Protein AF-A0A2E3A3S1-F1 (afdb_monomer_lite)

Structure (mmCIF, N/CA/C/O backbone):
data_AF-A0A2E3A3S1-F1
#
_entry.id   AF-A0A2E3A3S1-F1
#
loop_
_atom_site.group_PDB
_atom_site.id
_atom_site.type_symbol
_atom_site.label_atom_id
_atom_site.label_alt_id
_atom_site.label_comp_id
_atom_site.label_asym_id
_atom_site.label_entity_id
_atom_site.label_seq_id
_atom_site.pdbx_PDB_ins_code
_atom_site.Cartn_x
_atom_site.Cartn_y
_atom_site.Cartn_z
_atom_site.occupancy
_atom_site.B_iso_or_equiv
_atom_site.auth_seq_id
_atom_site.auth_comp_id
_atom_site.auth_asym_id
_atom_site.auth_atom_id
_atom_site.pdbx_PDB_model_num
ATOM 1 N N . MET A 1 1 ? -31.650 15.015 43.349 1.00 52.31 1 MET A N 1
ATOM 2 C CA . MET A 1 1 ? -31.753 13.542 43.249 1.00 52.31 1 MET A CA 1
ATOM 3 C C . MET A 1 1 ? -30.935 13.108 42.055 1.00 52.31 1 MET A C 1
ATOM 5 O O . MET A 1 1 ? -31.155 13.643 40.979 1.00 52.31 1 MET A O 1
ATOM 9 N N . ILE A 1 2 ? -29.950 12.234 42.248 1.00 63.47 2 ILE A N 1
ATOM 10 C CA . ILE A 1 2 ? -29.157 11.724 41.130 1.00 63.47 2 ILE A CA 1
ATOM 11 C C . ILE A 1 2 ? -29.898 10.504 40.576 1.00 63.47 2 ILE A C 1
ATOM 13 O O . ILE A 1 2 ? -30.084 9.527 41.302 1.00 63.47 2 ILE A O 1
ATOM 17 N N . MET A 1 3 ? -30.341 10.594 39.325 1.00 74.38 3 MET A N 1
ATOM 18 C CA . MET A 1 3 ? -31.012 9.507 38.610 1.00 74.38 3 MET A CA 1
ATOM 19 C C . MET A 1 3 ? -29.997 8.714 37.781 1.00 74.38 3 MET A C 1
ATOM 21 O O . MET A 1 3 ? -28.975 9.256 37.354 1.00 74.38 3 MET A O 1
ATOM 25 N N . VAL A 1 4 ? -30.275 7.433 37.568 1.00 79.81 4 VAL A N 1
ATOM 26 C CA . VAL A 1 4 ? -29.562 6.536 36.650 1.00 79.81 4 VAL A CA 1
ATOM 27 C C . VAL A 1 4 ? -30.551 5.966 35.643 1.00 79.81 4 VAL A C 1
ATOM 29 O O . VAL A 1 4 ? -31.736 5.847 35.938 1.00 79.81 4 VAL A O 1
ATOM 32 N N . TYR A 1 5 ? -30.071 5.628 34.451 1.00 85.75 5 TYR A N 1
ATOM 33 C CA . TYR A 1 5 ? -30.890 5.003 33.415 1.00 85.75 5 TYR A CA 1
ATOM 34 C C . TYR A 1 5 ? -30.683 3.490 33.440 1.00 85.75 5 TYR A C 1
ATOM 36 O O . TYR A 1 5 ? -29.545 3.020 33.515 1.00 85.75 5 TYR A O 1
ATOM 44 N N . CYS A 1 6 ? -31.776 2.730 33.386 1.00 83.81 6 CYS A N 1
ATOM 45 C CA . CYS A 1 6 ? -31.719 1.275 33.344 1.00 83.81 6 CYS A CA 1
ATOM 46 C C . CYS A 1 6 ? -31.100 0.801 32.014 1.00 83.81 6 CYS A C 1
ATOM 48 O O . CYS A 1 6 ? -31.624 1.148 30.954 1.00 83.81 6 CYS A O 1
ATOM 50 N N . PRO A 1 7 ? -30.045 -0.034 32.029 1.00 81.06 7 PRO A N 1
ATOM 51 C CA . PRO A 1 7 ? -29.407 -0.524 30.804 1.00 81.06 7 PRO A CA 1
ATOM 52 C C . PRO A 1 7 ? -30.283 -1.504 30.005 1.00 81.06 7 PRO A C 1
ATOM 54 O O . PRO A 1 7 ? -30.031 -1.712 28.824 1.00 81.06 7 PRO A O 1
ATOM 57 N N . GLY A 1 8 ? -31.304 -2.104 30.629 1.00 81.12 8 GLY A N 1
ATOM 58 C CA . GLY A 1 8 ? -32.206 -3.051 29.968 1.00 81.12 8 GLY A CA 1
ATOM 59 C C . GLY A 1 8 ? -33.365 -2.394 29.212 1.00 81.12 8 GLY A C 1
ATOM 60 O O . GLY A 1 8 ? -33.708 -2.840 28.122 1.00 81.12 8 GLY A O 1
ATOM 61 N N . CYS A 1 9 ? -33.978 -1.346 29.776 1.00 86.50 9 CYS A N 1
ATOM 62 C CA . CYS A 1 9 ? -35.187 -0.725 29.211 1.00 86.50 9 CYS A CA 1
ATOM 63 C C . CYS A 1 9 ? -35.098 0.791 28.981 1.00 86.50 9 CYS A C 1
ATOM 65 O O . CYS A 1 9 ? -35.982 1.345 28.335 1.00 86.50 9 CYS A O 1
ATOM 67 N N . GLY A 1 10 ? -34.064 1.468 29.491 1.00 81.12 10 GLY A N 1
ATOM 68 C CA . GLY A 1 10 ? -33.887 2.915 29.346 1.00 81.12 10 GLY A CA 1
ATOM 69 C C . GLY A 1 10 ? -34.694 3.788 30.316 1.00 81.12 10 GLY A C 1
ATOM 70 O O . GLY A 1 10 ? -34.624 5.008 30.204 1.00 81.12 10 GLY A O 1
ATOM 71 N N . GLU A 1 11 ? -35.427 3.206 31.271 1.00 85.50 11 GLU A N 1
ATOM 72 C CA . GLU A 1 11 ? -36.230 3.959 32.250 1.00 85.50 11 GLU A CA 1
ATOM 73 C C . GLU A 1 11 ? -35.360 4.606 33.346 1.00 85.50 11 GLU A C 1
ATOM 75 O O . GLU A 1 11 ? -34.299 4.078 33.704 1.00 85.50 11 GLU A O 1
ATOM 80 N N . GLN A 1 12 ? -35.799 5.747 33.893 1.00 84.06 12 GLN A N 1
ATOM 81 C CA . GLN A 1 12 ? -35.088 6.440 34.975 1.00 84.06 12 GLN A CA 1
ATOM 82 C C . GLN A 1 12 ? -35.361 5.782 36.329 1.00 84.06 12 GLN A C 1
ATOM 84 O O . GLN A 1 12 ? -36.506 5.587 36.723 1.00 84.06 12 GLN A O 1
ATOM 89 N N . ALA A 1 13 ? -34.297 5.509 37.079 1.00 81.38 13 ALA A N 1
ATOM 90 C CA . ALA A 1 13 ? -34.362 4.950 38.420 1.00 81.38 13 ALA A CA 1
ATOM 91 C C . ALA A 1 13 ? -33.480 5.747 39.401 1.00 81.38 13 ALA A C 1
ATOM 93 O O . ALA A 1 13 ? -32.470 6.342 39.004 1.00 81.38 13 ALA A O 1
ATOM 94 N N . PRO A 1 14 ? -33.829 5.789 40.696 1.00 79.06 14 PRO A N 1
ATOM 95 C CA . PRO A 1 14 ? -33.002 6.446 41.699 1.00 79.06 14 PRO A CA 1
ATOM 96 C C . PRO A 1 14 ? -31.705 5.655 41.942 1.00 79.06 14 PRO A C 1
ATOM 98 O O . PRO A 1 14 ? -31.703 4.428 41.942 1.00 79.06 14 PRO A O 1
ATOM 101 N N . LYS A 1 15 ? -30.584 6.353 42.190 1.00 73.62 15 LYS A N 1
ATOM 102 C CA . LYS A 1 15 ? -29.243 5.742 42.364 1.00 73.62 15 LYS A CA 1
ATOM 103 C C . LYS A 1 15 ? -29.125 4.656 43.449 1.00 73.62 15 LYS A C 1
ATOM 105 O O . LYS A 1 15 ? -28.125 3.945 43.463 1.00 73.62 15 LYS A O 1
ATOM 110 N N . ASN A 1 16 ? -30.078 4.568 44.377 1.00 75.44 16 ASN A N 1
ATOM 111 C CA . ASN A 1 16 ? -30.102 3.584 45.464 1.00 75.44 16 ASN A CA 1
ATOM 112 C C . ASN A 1 16 ? -31.016 2.376 45.185 1.00 75.44 16 ASN A C 1
ATOM 114 O O . ASN A 1 16 ? -31.075 1.475 46.020 1.00 75.44 16 ASN A O 1
ATOM 118 N N . ALA A 1 17 ? -31.732 2.352 44.057 1.00 72.06 17 ALA A N 1
ATOM 119 C CA . ALA A 1 17 ? -32.527 1.199 43.662 1.00 72.06 17 ALA A CA 1
ATOM 120 C C . ALA A 1 17 ? -31.614 0.084 43.141 1.00 72.06 17 ALA A C 1
ATOM 122 O O . ALA A 1 17 ? -30.696 0.318 42.358 1.00 72.06 17 ALA A O 1
ATOM 123 N N . THR A 1 18 ? -31.868 -1.136 43.605 1.00 81.38 18 THR A N 1
ATOM 124 C CA . THR A 1 18 ? -31.132 -2.346 43.216 1.00 81.38 18 THR A CA 1
ATOM 125 C C . THR A 1 18 ? -31.674 -2.956 41.926 1.00 81.38 18 THR A C 1
ATOM 127 O O . THR A 1 18 ? -30.914 -3.524 41.149 1.00 81.38 18 THR A O 1
ATOM 130 N N . PHE A 1 19 ? -32.974 -2.786 41.687 1.00 85.44 19 PHE A N 1
ATOM 131 C CA . PHE A 1 19 ? -33.703 -3.336 40.550 1.00 85.44 19 PHE A CA 1
ATOM 132 C C . PHE A 1 19 ? -34.558 -2.243 39.905 1.00 85.44 19 PHE A C 1
ATOM 134 O O . PHE A 1 19 ? -34.994 -1.307 40.576 1.00 85.44 19 PHE A O 1
ATOM 141 N N . CYS A 1 20 ? -34.783 -2.347 38.597 1.00 83.06 20 CYS A N 1
ATOM 142 C CA . CYS A 1 20 ? -35.673 -1.456 37.864 1.00 83.06 20 CYS A CA 1
ATOM 143 C C . CYS A 1 20 ? -37.139 -1.860 38.067 1.00 83.06 20 CYS A C 1
ATOM 145 O O . CYS A 1 20 ? -37.520 -2.977 37.722 1.00 83.06 20 CYS A O 1
ATOM 147 N N . ASP A 1 21 ? -37.975 -0.925 38.522 1.00 85.06 21 ASP A N 1
ATOM 148 C CA . ASP A 1 21 ? -39.407 -1.165 38.764 1.00 85.06 21 ASP A CA 1
ATOM 149 C C . ASP A 1 21 ? -40.207 -1.486 37.489 1.00 85.06 21 ASP A C 1
ATOM 151 O O . ASP A 1 21 ? -41.279 -2.083 37.563 1.00 85.06 21 ASP A O 1
ATOM 155 N N . TYR A 1 22 ? -39.700 -1.102 36.311 1.00 84.56 22 TYR A N 1
ATOM 156 C CA . TYR A 1 22 ? -40.399 -1.306 35.040 1.00 84.56 22 TYR A CA 1
ATOM 157 C C . TYR A 1 22 ? -40.084 -2.657 34.386 1.00 84.56 22 TYR A C 1
ATOM 159 O O . TYR A 1 22 ? -40.986 -3.347 33.920 1.00 84.56 22 TYR A O 1
ATOM 167 N N . CYS A 1 23 ? -38.806 -3.044 34.326 1.00 85.12 23 CYS A N 1
ATOM 168 C CA . CYS A 1 23 ? -38.373 -4.247 33.603 1.00 85.12 23 CYS A CA 1
ATOM 169 C C . CYS A 1 23 ? -37.831 -5.367 34.502 1.00 85.12 23 CYS A C 1
ATOM 171 O O . CYS A 1 23 ? -37.561 -6.456 34.003 1.00 85.12 23 CYS A O 1
ATOM 173 N N . GLY A 1 24 ? -37.638 -5.109 35.799 1.00 80.94 24 GLY A N 1
ATOM 174 C CA . GLY A 1 24 ? -37.057 -6.060 36.749 1.00 80.94 24 GLY A CA 1
ATOM 175 C C . GLY A 1 24 ? -35.552 -6.304 36.585 1.00 80.94 24 GLY A C 1
ATOM 176 O O . GLY A 1 24 ? -35.013 -7.177 37.255 1.00 80.94 24 GLY A O 1
ATOM 177 N N . GLY A 1 25 ? -34.869 -5.569 35.700 1.00 81.25 25 GLY A N 1
ATOM 178 C CA . GLY A 1 25 ? -33.427 -5.704 35.475 1.00 81.25 25 GLY A CA 1
ATOM 179 C C . GLY A 1 25 ? -32.579 -5.069 36.581 1.00 81.25 25 GLY A C 1
ATOM 180 O O . GLY A 1 25 ? -32.991 -4.083 37.198 1.00 81.25 25 GLY A O 1
ATOM 181 N N . ASP A 1 26 ? -31.381 -5.610 36.801 1.00 81.38 26 ASP A N 1
ATOM 182 C CA . ASP A 1 26 ? -30.424 -5.108 37.791 1.00 81.38 26 ASP A CA 1
ATOM 183 C C . ASP A 1 26 ? -29.925 -3.696 37.446 1.00 81.38 26 ASP A C 1
ATOM 185 O O . ASP A 1 26 ? -29.579 -3.393 36.298 1.00 81.38 26 ASP A O 1
ATOM 189 N N . LEU A 1 27 ? -29.853 -2.824 38.454 1.00 80.44 27 LEU A N 1
ATOM 190 C CA . LEU A 1 27 ? -29.272 -1.488 38.330 1.00 80.44 27 LEU A CA 1
ATOM 191 C C . LEU A 1 27 ? -27.848 -1.473 38.911 1.00 80.44 27 LEU A C 1
ATOM 193 O O . LEU A 1 27 ? -27.607 -2.052 39.974 1.00 80.44 27 LEU A O 1
ATOM 197 N N . PRO A 1 28 ? -26.881 -0.806 38.253 1.00 67.19 28 PRO A N 1
ATOM 198 C CA . PRO A 1 28 ? -25.506 -0.757 38.736 1.00 67.19 28 PRO A CA 1
ATOM 199 C C . PRO A 1 28 ? -25.438 0.014 40.063 1.00 67.19 28 PRO A C 1
ATOM 201 O O . PRO A 1 28 ? -25.620 1.232 40.097 1.00 67.19 28 PRO A O 1
ATOM 204 N N . GLN A 1 29 ? -25.176 -0.695 41.166 1.00 59.84 29 GLN A N 1
ATOM 205 C CA . GLN A 1 29 ? -25.026 -0.085 42.487 1.00 59.84 29 GLN A CA 1
ATOM 206 C C . GLN A 1 29 ? -23.804 0.844 42.509 1.00 59.84 29 GLN A C 1
ATOM 208 O O . GLN A 1 29 ? -22.666 0.416 42.310 1.00 59.84 29 GLN A O 1
ATOM 213 N N . GLY A 1 30 ? -24.032 2.132 42.770 1.00 50.78 30 GLY A N 1
ATOM 214 C CA . GLY A 1 30 ? -22.955 3.096 42.976 1.00 50.78 30 GLY A CA 1
ATOM 215 C C . GLY A 1 30 ? -22.249 2.851 44.310 1.00 50.78 30 GLY A C 1
ATOM 216 O O . GLY A 1 30 ? -22.870 2.962 45.364 1.00 50.78 30 GLY A O 1
ATOM 217 N N . GLN A 1 31 ? -20.949 2.551 44.277 1.00 38.22 31 GLN A N 1
ATOM 218 C CA . GLN A 1 31 ? -20.110 2.508 45.477 1.00 38.22 31 GLN A CA 1
ATOM 219 C C . GLN A 1 31 ? -20.073 3.892 46.163 1.00 38.22 31 GLN A C 1
ATOM 221 O O . GLN A 1 31 ? -19.871 4.901 45.478 1.00 38.22 31 GLN A O 1
ATOM 226 N N . PRO A 1 32 ? -20.237 3.980 47.495 1.00 36.06 32 PRO A N 1
ATOM 227 C CA . PRO A 1 32 ? -20.113 5.240 48.214 1.00 36.06 32 PRO A CA 1
ATOM 228 C C . PRO A 1 32 ? -18.638 5.594 48.479 1.00 36.06 32 PRO A C 1
ATOM 230 O O . PRO A 1 32 ? -17.911 4.822 49.095 1.00 36.06 32 PRO A O 1
ATOM 233 N N . GLY A 1 33 ? -18.240 6.801 48.061 1.00 31.75 33 GLY A N 1
ATOM 234 C CA . GLY A 1 33 ? -17.180 7.609 48.682 1.00 31.75 33 GLY A CA 1
ATOM 235 C C . GLY A 1 33 ? -15.718 7.305 48.324 1.00 31.75 33 GLY A C 1
ATOM 236 O O . GLY A 1 33 ? -15.094 6.438 48.926 1.00 31.75 33 GLY A O 1
ATOM 237 N N . ARG A 1 34 ? -15.120 8.144 47.465 1.00 30.11 34 ARG A N 1
ATOM 238 C CA . ARG A 1 34 ? -13.742 8.643 47.646 1.00 30.11 34 ARG A CA 1
ATOM 239 C C . ARG A 1 34 ? -13.695 10.124 47.271 1.00 30.11 34 ARG A C 1
ATOM 241 O O . ARG A 1 34 ? -14.031 10.483 46.147 1.00 30.11 34 ARG A O 1
ATOM 248 N N . GLU A 1 35 ? -13.337 10.944 48.252 1.00 34.25 35 GLU A N 1
ATOM 249 C CA . GLU A 1 35 ? -13.066 12.378 48.144 1.00 34.25 35 GLU A CA 1
ATOM 250 C C . GLU A 1 35 ? -11.893 12.657 47.190 1.00 34.25 35 GLU A C 1
ATOM 252 O O . GLU A 1 35 ? -10.884 11.949 47.200 1.00 34.25 35 GLU A O 1
ATOM 257 N N . GLU A 1 36 ? -12.028 13.706 46.374 1.00 35.34 36 GLU A N 1
ATOM 258 C CA . GLU A 1 36 ? -10.942 14.308 45.598 1.00 35.34 36 GLU A CA 1
ATOM 259 C C . GLU A 1 36 ? -9.947 14.999 46.539 1.00 35.34 36 GLU A C 1
ATOM 261 O O . GLU A 1 36 ? -10.316 15.896 47.297 1.00 35.34 36 GLU A O 1
ATOM 266 N N . SER A 1 37 ? -8.670 14.621 46.448 1.00 31.66 37 SER A N 1
ATOM 267 C CA . SER A 1 37 ? -7.555 15.405 46.984 1.00 31.66 37 SER A CA 1
ATOM 268 C C . SER A 1 37 ? -6.736 15.963 45.813 1.00 31.66 37 SER A C 1
ATOM 270 O O . SER A 1 37 ? -6.380 15.197 44.912 1.00 31.66 37 SER A O 1
ATOM 272 N N . PRO A 1 38 ? -6.444 17.277 45.781 1.00 43.97 38 PRO A N 1
ATOM 273 C CA . PRO A 1 38 ? -5.693 17.905 44.708 1.00 43.97 38 PRO A CA 1
ATOM 274 C C . PRO A 1 38 ? -4.197 17.745 44.980 1.00 43.97 38 PRO A C 1
ATOM 276 O O . PRO A 1 38 ? -3.611 18.464 45.784 1.00 43.97 38 PRO A O 1
ATOM 279 N N . GLY A 1 39 ? -3.562 16.800 44.305 1.00 38.22 39 GLY A N 1
ATOM 280 C CA . GLY A 1 39 ? -2.125 16.610 44.416 1.00 38.22 39 GLY A CA 1
ATOM 281 C C . GLY A 1 39 ? -1.693 15.345 43.709 1.00 38.22 39 GLY A C 1
ATOM 282 O O . GLY A 1 39 ? -2.336 14.314 43.836 1.00 38.22 39 GLY A O 1
ATOM 283 N N . ASP A 1 40 ? -0.595 15.463 42.979 1.00 31.88 40 ASP A N 1
ATOM 284 C CA . ASP A 1 40 ? 0.142 14.384 42.331 1.00 31.88 40 ASP A CA 1
ATOM 285 C C . ASP A 1 40 ? -0.412 13.936 40.981 1.00 31.88 40 ASP A C 1
ATOM 287 O O . ASP A 1 40 ? -1.069 12.914 40.801 1.00 31.88 40 ASP A O 1
ATOM 291 N N . ALA A 1 41 ? -0.020 14.711 39.972 1.00 41.00 41 ALA A N 1
ATOM 292 C CA . ALA A 1 41 ? 0.210 14.172 38.648 1.00 41.00 41 ALA A CA 1
ATOM 293 C C . ALA A 1 41 ? 1.192 12.988 38.731 1.00 41.00 41 ALA A C 1
ATOM 295 O O . ALA A 1 41 ? 2.335 13.185 39.151 1.00 41.00 41 ALA A O 1
ATOM 296 N N . PRO A 1 42 ? 0.854 11.800 38.208 1.00 42.12 42 PRO A N 1
ATOM 297 C CA . PRO A 1 42 ? 1.857 10.934 37.641 1.00 42.12 42 PRO A CA 1
ATOM 298 C C . PRO A 1 42 ? 2.019 11.343 36.181 1.00 42.12 42 PRO A C 1
ATOM 300 O O . PRO A 1 42 ? 1.081 11.302 35.378 1.00 42.12 42 PRO A O 1
ATOM 303 N N . ALA A 1 43 ? 3.234 11.777 35.858 1.00 35.19 43 ALA A N 1
ATOM 304 C CA . ALA A 1 43 ? 3.717 11.960 34.506 1.00 35.19 43 ALA A CA 1
ATOM 305 C C . ALA A 1 43 ? 3.150 10.865 33.593 1.00 35.19 43 ALA A C 1
ATOM 307 O O . ALA A 1 43 ? 3.377 9.675 33.820 1.00 35.19 43 ALA A O 1
ATOM 308 N N . ARG A 1 44 ? 2.415 11.275 32.550 1.00 37.03 44 ARG A N 1
ATOM 309 C CA . ARG A 1 44 ? 2.115 10.418 31.404 1.00 37.03 44 ARG A CA 1
ATOM 310 C C . ARG A 1 44 ? 3.447 10.091 30.747 1.00 37.03 44 ARG A C 1
ATOM 312 O O . ARG A 1 44 ? 3.869 10.745 29.796 1.00 37.03 44 ARG A O 1
ATOM 319 N N . ILE A 1 45 ? 4.126 9.085 31.284 1.00 36.59 45 ILE A N 1
ATOM 320 C CA . ILE A 1 45 ? 5.102 8.318 30.540 1.00 36.59 45 ILE A CA 1
ATOM 321 C C . ILE A 1 45 ? 4.263 7.688 29.440 1.00 36.59 45 ILE A C 1
ATOM 323 O O . ILE A 1 45 ? 3.587 6.680 29.632 1.00 36.59 45 ILE A O 1
ATOM 327 N N . PHE A 1 46 ? 4.255 8.356 28.288 1.00 38.28 46 PHE A N 1
ATOM 328 C CA . PHE A 1 46 ? 4.108 7.683 27.020 1.00 38.28 46 PHE A CA 1
ATOM 329 C C . PHE A 1 46 ? 5.118 6.544 27.066 1.00 38.28 46 PHE A C 1
ATOM 331 O O . PHE A 1 46 ? 6.301 6.736 26.786 1.00 38.28 46 PHE A O 1
ATOM 338 N N . ALA A 1 47 ? 4.657 5.356 27.452 1.00 34.81 47 ALA A N 1
ATOM 339 C CA . ALA A 1 47 ? 5.283 4.123 27.043 1.00 34.81 47 ALA A CA 1
ATOM 340 C C . ALA A 1 47 ? 5.097 4.086 25.526 1.00 34.81 47 ALA A C 1
ATOM 342 O O . ALA A 1 47 ? 4.199 3.447 24.986 1.00 34.81 47 ALA A O 1
ATOM 343 N N . ARG A 1 48 ? 5.930 4.875 24.840 1.00 37.22 48 ARG A N 1
ATOM 344 C CA . ARG A 1 48 ? 6.343 4.637 23.477 1.00 37.22 48 ARG A CA 1
ATOM 345 C C . ARG A 1 48 ? 6.895 3.230 23.556 1.00 37.22 48 ARG A C 1
ATOM 347 O O . ARG A 1 48 ? 8.007 3.033 24.036 1.00 37.22 48 ARG A O 1
ATOM 354 N N . ALA A 1 49 ? 6.047 2.257 23.239 1.00 34.31 49 ALA A N 1
ATOM 355 C CA . ALA A 1 49 ? 6.497 0.916 22.971 1.00 34.31 49 ALA A CA 1
ATOM 356 C C . ALA A 1 49 ? 7.593 1.112 21.934 1.00 34.31 49 ALA A C 1
ATOM 358 O O . ALA A 1 49 ? 7.329 1.564 20.819 1.00 34.31 49 ALA A O 1
ATOM 359 N N . GLU A 1 50 ? 8.830 0.934 22.385 1.00 36.50 50 GLU A N 1
ATOM 360 C CA . GLU A 1 50 ? 9.988 0.850 21.529 1.00 36.50 50 GLU A CA 1
ATOM 361 C C . GLU A 1 50 ? 9.640 -0.230 20.518 1.00 36.50 50 GLU A C 1
ATOM 363 O O . GLU A 1 50 ? 9.642 -1.430 20.809 1.00 36.50 50 GLU A O 1
ATOM 368 N N . GLU A 1 51 ? 9.230 0.209 19.336 1.00 38.56 51 GLU A N 1
ATOM 369 C CA . GLU A 1 51 ? 9.145 -0.648 18.186 1.00 38.56 51 GLU A CA 1
ATOM 370 C C . GLU A 1 51 ? 10.582 -1.100 17.969 1.00 38.56 51 GLU A C 1
ATOM 372 O O . GLU A 1 51 ? 11.426 -0.325 17.517 1.00 38.56 51 GLU A O 1
ATOM 377 N N . LYS A 1 52 ? 10.892 -2.315 18.444 1.00 25.30 52 LYS A N 1
ATOM 378 C CA . LYS A 1 52 ? 12.208 -2.932 18.307 1.00 25.30 52 LYS A CA 1
ATOM 379 C C . LYS A 1 52 ? 12.631 -2.690 16.861 1.00 25.30 52 LYS A C 1
ATOM 381 O O . LYS A 1 52 ? 11.957 -3.233 15.980 1.00 25.30 52 LYS A O 1
ATOM 386 N N . PRO A 1 53 ? 13.671 -1.875 16.598 1.00 32.84 53 PRO A N 1
ATOM 387 C CA . PRO A 1 53 ? 14.023 -1.517 15.241 1.00 32.84 53 PRO A CA 1
ATOM 388 C C . PRO A 1 53 ? 14.272 -2.825 14.517 1.00 32.84 53 PRO A C 1
ATOM 390 O O . PRO A 1 53 ? 15.161 -3.590 14.903 1.00 32.84 53 PRO A O 1
ATOM 393 N N . SER A 1 54 ? 13.414 -3.108 13.532 1.00 42.75 54 SER A N 1
ATOM 394 C CA . SER A 1 54 ? 13.614 -4.188 12.579 1.00 42.75 54 SER A CA 1
ATOM 395 C C . SER A 1 54 ? 15.069 -4.091 12.159 1.00 42.75 54 SER A C 1
ATOM 397 O O . SER A 1 54 ? 15.492 -3.054 11.640 1.00 42.75 54 SER A O 1
ATOM 399 N N . SER A 1 55 ? 15.855 -5.088 12.571 1.00 41.25 55 SER A N 1
ATOM 400 C CA . SER A 1 55 ? 17.310 -5.057 12.529 1.00 41.25 55 SER A CA 1
ATOM 401 C C . SER A 1 55 ? 17.730 -4.569 11.152 1.00 41.25 55 SER A C 1
ATOM 403 O O . SER A 1 55 ? 17.475 -5.255 10.159 1.00 41.25 55 SER A O 1
ATOM 405 N N . ARG A 1 56 ? 18.299 -3.357 11.110 1.00 49.75 56 ARG A N 1
ATOM 406 C CA . ARG A 1 56 ? 18.795 -2.650 9.924 1.00 49.75 56 ARG A CA 1
ATOM 407 C C . ARG A 1 56 ? 19.974 -3.424 9.333 1.00 49.75 56 ARG A C 1
ATOM 409 O O . ARG A 1 56 ? 21.123 -3.020 9.437 1.00 49.75 56 ARG A O 1
ATOM 416 N N . GLY A 1 57 ? 19.688 -4.596 8.786 1.00 59.97 57 GLY A N 1
ATOM 417 C CA . GLY A 1 57 ? 20.611 -5.364 7.978 1.00 59.97 57 GLY A CA 1
ATOM 418 C C . GLY A 1 57 ? 20.788 -4.726 6.596 1.00 59.97 57 GLY A C 1
ATOM 419 O O . GLY A 1 57 ? 20.257 -3.639 6.341 1.00 59.97 57 GLY A O 1
ATOM 420 N N . PRO A 1 58 ? 21.483 -5.420 5.677 1.00 51.31 58 PRO A N 1
ATOM 421 C CA . PRO A 1 58 ? 21.953 -4.920 4.379 1.00 51.31 58 PRO A CA 1
ATOM 422 C C . PRO A 1 58 ? 20.857 -4.402 3.430 1.00 51.31 58 PRO A C 1
ATOM 424 O O . PRO A 1 58 ? 21.176 -3.992 2.327 1.00 51.31 58 PRO A O 1
ATOM 427 N N . ALA A 1 59 ? 19.584 -4.363 3.827 1.00 54.34 59 ALA A N 1
ATOM 428 C CA . ALA A 1 59 ? 18.474 -3.858 3.029 1.00 54.34 59 ALA A CA 1
ATOM 429 C C . ALA A 1 59 ? 18.628 -2.386 2.622 1.00 54.34 59 ALA A C 1
ATOM 431 O O . ALA A 1 59 ? 18.412 -2.065 1.459 1.00 54.34 59 ALA A O 1
ATOM 432 N N . PHE A 1 60 ? 19.055 -1.502 3.532 1.00 57.62 60 PHE A N 1
ATOM 433 C CA . PHE A 1 60 ? 19.319 -0.101 3.175 1.00 57.62 60 PHE A CA 1
ATOM 434 C C . PHE A 1 60 ? 20.465 0.019 2.171 1.00 57.62 60 PHE A C 1
ATOM 436 O O . PHE A 1 60 ? 20.357 0.769 1.208 1.00 57.62 60 PHE A O 1
ATOM 443 N N . LEU A 1 61 ? 21.530 -0.761 2.370 1.00 60.00 61 LEU A N 1
ATOM 444 C CA . LEU A 1 61 ? 22.685 -0.791 1.479 1.00 60.00 61 LEU A CA 1
ATOM 445 C C . LEU A 1 61 ? 22.313 -1.355 0.101 1.00 60.00 61 LEU A C 1
ATOM 447 O O . LEU A 1 61 ? 22.671 -0.778 -0.913 1.00 60.00 61 LEU A O 1
ATOM 451 N N . VAL A 1 62 ? 21.544 -2.441 0.058 1.00 60.25 62 VAL A N 1
ATOM 452 C CA . VAL A 1 62 ? 21.079 -3.085 -1.176 1.00 60.25 62 VAL A CA 1
ATOM 453 C C . VAL A 1 62 ? 20.155 -2.158 -1.963 1.00 60.25 62 VAL A C 1
ATOM 455 O O . VAL A 1 62 ? 20.343 -2.003 -3.167 1.00 60.25 62 VAL A O 1
ATOM 458 N N . MET A 1 63 ? 19.207 -1.494 -1.294 1.00 60.62 63 MET A N 1
ATOM 459 C CA . MET A 1 63 ? 18.343 -0.496 -1.929 1.00 60.62 63 MET A CA 1
ATOM 460 C C . MET A 1 63 ? 19.164 0.692 -2.440 1.00 60.62 63 MET A C 1
ATOM 462 O O . MET A 1 63 ? 18.999 1.090 -3.587 1.00 60.62 63 MET A O 1
ATOM 466 N N . PHE A 1 64 ? 20.097 1.211 -1.637 1.00 69.44 64 PHE A N 1
ATOM 467 C CA . PHE A 1 64 ? 20.984 2.308 -2.027 1.00 69.44 64 PHE A CA 1
ATOM 468 C C . PHE A 1 64 ? 21.862 1.955 -3.237 1.00 69.44 64 PHE A C 1
ATOM 470 O O . PHE A 1 64 ? 21.920 2.723 -4.192 1.00 69.44 64 PHE A O 1
ATOM 477 N N . CYS A 1 65 ? 22.492 0.778 -3.249 1.00 62.06 65 CYS A N 1
ATOM 478 C CA . CYS A 1 65 ? 23.309 0.305 -4.368 1.00 62.06 65 CYS A CA 1
ATOM 479 C C . CYS A 1 65 ? 22.482 0.085 -5.638 1.00 62.06 65 CYS A C 1
ATOM 481 O O . CYS A 1 65 ? 22.934 0.423 -6.728 1.00 62.06 65 CYS A O 1
ATOM 483 N N . ALA A 1 66 ? 21.267 -0.450 -5.515 1.00 62.97 66 ALA A N 1
ATOM 484 C CA . ALA A 1 66 ? 20.395 -0.671 -6.661 1.00 62.97 66 ALA A CA 1
ATOM 485 C C . ALA A 1 66 ? 19.820 0.643 -7.223 1.00 62.97 66 ALA A C 1
ATOM 487 O O . ALA A 1 66 ? 19.684 0.777 -8.436 1.00 62.97 66 ALA A O 1
ATOM 488 N N . LEU A 1 67 ? 19.563 1.639 -6.371 1.00 65.12 67 LEU A N 1
ATOM 489 C CA . LEU A 1 67 ? 19.196 2.994 -6.791 1.00 65.12 67 LEU A CA 1
ATOM 490 C C . LEU A 1 67 ? 20.351 3.721 -7.455 1.00 65.12 67 LEU A C 1
ATOM 492 O O . LEU A 1 67 ? 20.147 4.325 -8.498 1.00 65.12 67 LEU A O 1
ATOM 496 N N . LEU A 1 68 ? 21.557 3.634 -6.890 1.00 72.50 68 LEU A N 1
ATOM 497 C CA . LEU A 1 68 ? 22.761 4.159 -7.522 1.00 72.50 68 LEU A CA 1
ATOM 498 C C . LEU A 1 68 ? 22.955 3.502 -8.895 1.00 72.50 68 LEU A C 1
ATOM 500 O O . LEU A 1 68 ? 23.180 4.199 -9.874 1.00 72.50 68 LEU A O 1
ATOM 504 N N . GLY A 1 69 ? 22.765 2.183 -8.992 1.00 67.12 69 GLY A N 1
ATOM 505 C CA . GLY A 1 69 ? 22.782 1.451 -10.257 1.00 67.12 69 GLY A CA 1
ATOM 506 C C . GLY A 1 69 ? 21.735 1.952 -11.257 1.00 67.12 69 GLY A C 1
ATOM 507 O O . GLY A 1 69 ? 22.074 2.211 -12.409 1.00 67.12 69 GLY A O 1
ATOM 508 N N . ALA A 1 70 ? 20.483 2.140 -10.835 1.00 67.88 70 ALA A N 1
ATOM 509 C CA . ALA A 1 70 ? 19.413 2.655 -11.693 1.00 67.88 70 ALA A CA 1
ATOM 510 C C . ALA A 1 70 ? 19.657 4.111 -12.130 1.00 67.88 70 ALA A C 1
ATOM 512 O O . ALA A 1 70 ? 19.423 4.450 -13.288 1.00 67.88 70 ALA A O 1
ATOM 513 N N . LEU A 1 71 ? 20.174 4.954 -11.232 1.00 73.81 71 LEU A N 1
ATOM 514 C CA . LEU A 1 71 ? 20.492 6.358 -11.494 1.00 73.81 71 LEU A CA 1
ATOM 515 C C . LEU A 1 71 ? 21.673 6.491 -12.464 1.00 73.81 71 LEU A C 1
ATOM 517 O O . LEU A 1 71 ? 21.611 7.290 -13.392 1.00 73.81 71 LEU A O 1
ATOM 521 N N . LEU A 1 72 ? 22.710 5.663 -12.292 1.00 73.81 72 LEU A N 1
ATOM 522 C CA . LEU A 1 72 ? 23.845 5.575 -13.211 1.00 73.81 72 LEU A CA 1
ATOM 523 C C . LEU A 1 72 ? 23.407 5.053 -14.584 1.00 73.81 72 LEU A C 1
ATOM 525 O O . LEU A 1 72 ? 23.773 5.641 -15.592 1.00 73.81 72 LEU A O 1
ATOM 529 N N . THR A 1 73 ? 22.556 4.023 -14.632 1.00 71.88 73 THR A N 1
ATOM 530 C CA . THR A 1 73 ? 22.008 3.498 -15.897 1.00 71.88 73 THR A CA 1
ATOM 531 C C . THR A 1 73 ? 21.159 4.552 -16.616 1.00 71.88 73 THR A C 1
ATOM 533 O O . THR A 1 73 ? 21.283 4.729 -17.825 1.00 71.88 73 THR A O 1
ATOM 536 N N . GLY A 1 74 ? 20.326 5.290 -15.875 1.00 67.81 74 GLY A N 1
ATOM 537 C CA . GLY A 1 74 ? 19.526 6.391 -16.410 1.00 67.81 74 GLY A CA 1
ATOM 538 C C . GLY A 1 74 ? 20.383 7.551 -16.921 1.00 67.81 74 GLY A C 1
ATOM 539 O O . GLY A 1 74 ? 20.131 8.054 -18.012 1.00 67.81 74 GLY A O 1
ATOM 540 N N . ALA A 1 75 ? 21.429 7.937 -16.184 1.00 72.81 75 ALA A N 1
ATOM 541 C CA . ALA A 1 75 ? 22.378 8.959 -16.619 1.00 72.81 75 ALA A CA 1
ATOM 542 C C . ALA A 1 75 ? 23.122 8.532 -17.895 1.00 72.81 75 ALA A C 1
ATOM 544 O O . ALA A 1 75 ? 23.178 9.308 -18.845 1.00 72.81 75 ALA A O 1
ATOM 545 N N . SER A 1 76 ? 23.617 7.290 -17.962 1.00 71.06 76 SER A N 1
ATOM 546 C CA . SER A 1 76 ? 24.260 6.736 -19.161 1.00 71.06 76 SER A CA 1
ATOM 547 C C . SER A 1 76 ? 23.327 6.715 -20.374 1.00 71.06 76 SER A C 1
ATOM 549 O O . SER A 1 76 ? 23.762 7.037 -21.473 1.00 71.06 76 SER A O 1
ATOM 551 N N . LEU A 1 77 ? 22.037 6.411 -20.188 1.00 72.56 77 LEU A N 1
ATOM 552 C CA . LEU A 1 77 ? 21.046 6.451 -21.268 1.00 72.56 77 LEU A CA 1
ATOM 553 C C . LEU A 1 77 ? 20.804 7.883 -21.782 1.00 72.56 77 LEU A C 1
ATOM 555 O O . LEU A 1 77 ? 20.683 8.089 -22.986 1.00 72.56 77 LEU A O 1
ATOM 559 N N . VAL A 1 78 ? 20.756 8.876 -20.887 1.00 70.75 78 VAL A N 1
ATOM 560 C CA . VAL A 1 78 ? 20.606 10.294 -21.261 1.00 70.75 78 VAL A CA 1
ATOM 561 C C . VAL A 1 78 ? 21.829 10.795 -22.032 1.00 70.75 78 VAL A C 1
ATOM 563 O O . VAL A 1 78 ? 21.660 11.459 -23.052 1.00 70.75 78 VAL A O 1
ATOM 566 N N . TYR A 1 79 ? 23.041 10.439 -21.592 1.00 70.88 79 TYR A N 1
ATOM 567 C CA . TYR A 1 79 ? 24.269 10.738 -22.337 1.00 70.88 79 TYR A CA 1
ATOM 568 C C . TYR A 1 79 ? 24.262 10.084 -23.724 1.00 70.88 79 TYR A C 1
ATOM 570 O O . TYR A 1 79 ? 24.534 10.753 -24.716 1.00 70.88 79 TYR A O 1
ATOM 578 N N . PHE A 1 80 ? 23.865 8.814 -23.811 1.00 69.88 80 PHE A N 1
ATOM 579 C CA . PHE A 1 80 ? 23.803 8.073 -25.070 1.00 69.88 80 PHE A CA 1
ATOM 580 C C . PHE A 1 80 ? 22.833 8.695 -26.092 1.00 69.88 80 PHE A C 1
ATOM 582 O O . PHE A 1 80 ? 23.169 8.837 -27.268 1.00 69.88 80 PHE A O 1
ATOM 589 N N . VAL A 1 81 ? 21.637 9.104 -25.648 1.00 69.44 81 VAL A N 1
ATOM 590 C CA . VAL A 1 81 ? 20.637 9.780 -26.500 1.00 69.44 81 VAL A CA 1
ATOM 591 C C . VAL A 1 81 ? 21.112 11.170 -26.945 1.00 69.44 81 VAL A C 1
ATOM 593 O O . VAL A 1 81 ? 20.714 11.628 -28.013 1.00 69.44 81 VAL A O 1
ATOM 596 N N . GLY A 1 82 ? 21.958 11.834 -26.152 1.00 72.25 82 GLY A N 1
ATOM 597 C CA . GLY A 1 82 ? 22.503 13.156 -26.463 1.00 72.25 82 GLY A CA 1
ATOM 598 C C . GLY A 1 82 ? 23.619 13.163 -27.512 1.00 72.25 82 GLY A C 1
ATOM 599 O O . GLY A 1 82 ? 23.710 14.138 -28.253 1.00 72.25 82 GLY A O 1
ATOM 600 N N . ASP A 1 83 ? 24.430 12.103 -27.593 1.00 73.75 83 ASP A N 1
ATOM 601 C CA . ASP A 1 83 ? 25.656 12.083 -28.418 1.00 73.75 83 ASP A CA 1
ATOM 602 C C . ASP A 1 83 ? 25.588 11.129 -29.629 1.00 73.75 83 ASP A C 1
ATOM 604 O O . ASP A 1 83 ? 26.489 11.106 -30.462 1.00 73.75 83 ASP A O 1
ATOM 608 N N . GLY A 1 84 ? 24.502 10.357 -29.773 1.00 65.12 84 GLY A N 1
ATOM 609 C CA . GLY A 1 84 ? 24.334 9.427 -30.896 1.00 65.12 84 GLY A CA 1
ATOM 610 C C . GLY A 1 84 ? 25.298 8.239 -30.835 1.00 65.12 84 GLY A C 1
ATOM 611 O O . GLY A 1 84 ? 25.953 7.928 -31.827 1.00 65.12 84 GLY A O 1
ATOM 612 N N . GLY A 1 85 ? 25.397 7.598 -29.665 1.00 66.50 85 GLY A N 1
ATOM 613 C CA . GLY A 1 85 ? 26.351 6.514 -29.417 1.00 66.50 85 GLY A CA 1
ATOM 614 C C . GLY A 1 85 ? 26.112 5.232 -30.231 1.00 66.50 85 GLY A C 1
ATOM 615 O O . GLY A 1 85 ? 25.054 5.009 -30.829 1.00 66.50 85 GLY A O 1
ATOM 616 N N . ASP A 1 86 ? 27.113 4.351 -30.224 1.00 78.06 86 ASP A N 1
ATOM 617 C CA . ASP A 1 86 ? 27.109 3.110 -30.999 1.00 78.06 86 ASP A CA 1
ATOM 618 C C . ASP A 1 86 ? 26.070 2.083 -30.491 1.00 78.06 86 ASP A C 1
ATOM 620 O O . ASP A 1 86 ? 25.865 1.932 -29.282 1.00 78.06 86 ASP A O 1
ATOM 624 N N . PRO A 1 87 ? 25.467 1.261 -31.374 1.00 73.12 87 PRO A N 1
ATOM 625 C CA . PRO A 1 87 ? 24.437 0.281 -30.996 1.00 73.12 87 PRO A CA 1
ATOM 626 C C . PRO A 1 87 ? 24.864 -0.726 -29.911 1.00 73.12 87 PRO A C 1
ATOM 628 O O . PRO A 1 87 ? 24.017 -1.274 -29.202 1.00 73.12 87 PRO A O 1
ATOM 631 N N . GLY A 1 88 ? 26.171 -0.984 -29.777 1.00 72.44 88 GLY A N 1
ATOM 632 C CA . GLY A 1 88 ? 26.733 -1.883 -28.766 1.00 72.44 88 GLY A CA 1
ATOM 633 C C . GLY A 1 88 ? 26.654 -1.337 -27.336 1.00 72.44 88 GLY A C 1
ATOM 634 O O . GLY A 1 88 ? 26.409 -2.110 -26.408 1.00 72.44 88 GLY A O 1
ATOM 635 N N . GLU A 1 89 ? 26.785 -0.021 -27.143 1.00 75.25 89 GLU A N 1
ATOM 636 C CA . GLU A 1 89 ? 26.661 0.596 -25.815 1.00 75.25 89 GLU A CA 1
ATOM 637 C C . GLU A 1 89 ? 25.204 0.629 -25.348 1.00 75.25 89 GLU A C 1
ATOM 639 O O . GLU A 1 89 ? 24.919 0.336 -24.184 1.00 75.25 89 GLU A O 1
ATOM 644 N N . LEU A 1 90 ? 24.263 0.863 -26.270 1.00 74.38 90 LEU A N 1
ATOM 645 C CA . LEU A 1 90 ? 22.830 0.768 -25.985 1.00 74.38 90 LEU A CA 1
ATOM 646 C C . LEU A 1 90 ? 22.448 -0.630 -25.485 1.00 74.38 90 LEU A C 1
ATOM 648 O O . LEU A 1 90 ? 21.720 -0.763 -24.500 1.00 74.38 90 LEU A O 1
ATOM 652 N N . LEU A 1 91 ? 22.966 -1.680 -26.134 1.00 74.88 91 LEU A N 1
ATOM 653 C CA . LEU A 1 91 ? 22.719 -3.063 -25.728 1.00 74.88 91 LEU A CA 1
ATOM 654 C C . LEU A 1 91 ? 23.282 -3.341 -24.323 1.00 74.88 91 LEU A C 1
ATOM 656 O O . LEU A 1 91 ? 22.604 -3.959 -23.502 1.00 74.88 91 LEU A O 1
ATOM 660 N N . GLY A 1 92 ? 24.480 -2.833 -24.018 1.00 74.62 92 GLY A N 1
ATOM 661 C CA . GLY A 1 92 ? 25.089 -2.923 -22.689 1.00 74.62 92 GLY A CA 1
ATOM 662 C C . GLY A 1 92 ? 24.261 -2.233 -21.599 1.00 74.62 92 GLY A C 1
ATOM 663 O O . GLY A 1 92 ? 24.005 -2.834 -20.554 1.00 74.62 92 GLY A O 1
ATOM 664 N N . ILE A 1 93 ? 23.769 -1.017 -21.859 1.00 73.19 93 ILE A N 1
ATOM 665 C CA . ILE A 1 93 ? 22.913 -0.249 -20.937 1.00 73.19 93 ILE A CA 1
ATOM 666 C C . ILE A 1 93 ? 21.586 -0.980 -20.687 1.00 73.19 93 ILE A C 1
ATOM 668 O O . ILE A 1 93 ? 21.148 -1.086 -19.540 1.00 73.19 93 ILE A O 1
ATOM 672 N N . ILE A 1 94 ? 20.961 -1.538 -21.729 1.00 73.31 94 ILE A N 1
ATOM 673 C CA . ILE A 1 94 ? 19.704 -2.295 -21.608 1.00 73.31 94 ILE A CA 1
ATOM 674 C C . ILE A 1 94 ? 19.907 -3.575 -20.788 1.00 73.31 94 ILE A C 1
ATOM 676 O O . ILE A 1 94 ? 19.093 -3.877 -19.911 1.00 73.31 94 ILE A O 1
ATOM 680 N N . ILE A 1 95 ? 20.986 -4.323 -21.037 1.00 75.06 95 ILE A N 1
ATOM 681 C CA . ILE A 1 95 ? 21.302 -5.551 -20.293 1.00 75.06 95 ILE A CA 1
ATOM 682 C C . ILE A 1 95 ? 21.577 -5.220 -18.822 1.00 75.06 95 ILE A C 1
ATOM 684 O O . ILE A 1 95 ? 20.996 -5.844 -17.933 1.00 75.06 95 ILE A O 1
ATOM 688 N N . TYR A 1 96 ? 22.401 -4.207 -18.551 1.00 73.38 96 TYR A N 1
ATOM 689 C CA . TYR A 1 96 ? 22.733 -3.787 -17.191 1.00 73.38 96 TYR A CA 1
ATOM 690 C C . TYR A 1 96 ? 21.504 -3.257 -16.433 1.00 73.38 96 TYR A C 1
ATOM 692 O O . TYR A 1 96 ? 21.250 -3.664 -15.298 1.00 73.38 96 TYR A O 1
ATOM 700 N N . GLY A 1 97 ? 20.668 -2.448 -17.090 1.00 67.69 97 GLY A N 1
ATOM 701 C CA . GLY A 1 97 ? 19.393 -1.977 -16.545 1.00 67.69 97 GLY A CA 1
ATOM 702 C C . GLY A 1 97 ? 18.407 -3.110 -16.254 1.00 67.69 97 GLY A C 1
ATOM 703 O O . GLY A 1 97 ? 17.757 -3.108 -15.208 1.00 67.69 97 GLY A O 1
ATOM 704 N N . SER A 1 98 ? 18.343 -4.124 -17.121 1.00 68.12 98 SER A N 1
ATOM 705 C CA . SER A 1 98 ? 17.498 -5.310 -16.923 1.00 68.12 98 SER A CA 1
ATOM 706 C C . SER A 1 98 ? 17.982 -6.178 -15.756 1.00 68.12 98 SER A C 1
ATOM 708 O O . SER A 1 98 ? 17.166 -6.676 -14.979 1.00 68.12 98 SER A O 1
ATOM 710 N N . LEU A 1 99 ? 19.300 -6.322 -15.580 1.00 70.00 99 LEU A N 1
ATOM 711 C CA . LEU A 1 99 ? 19.900 -7.045 -14.452 1.00 70.00 99 LEU A CA 1
ATOM 712 C C . LEU A 1 99 ? 19.647 -6.331 -13.117 1.00 70.00 99 LEU A C 1
ATOM 714 O O . LEU A 1 99 ? 19.242 -6.974 -12.146 1.00 70.00 99 LEU A O 1
ATOM 718 N N . ILE A 1 100 ? 19.814 -5.005 -13.074 1.00 69.00 100 ILE A N 1
ATOM 719 C CA . ILE A 1 100 ? 19.511 -4.194 -11.885 1.00 69.00 100 ILE A CA 1
ATOM 720 C C . ILE A 1 100 ? 18.016 -4.238 -11.565 1.00 69.00 100 ILE A C 1
ATOM 722 O O . ILE A 1 100 ? 17.645 -4.480 -10.415 1.00 69.00 100 ILE A O 1
ATOM 726 N N . GLY A 1 101 ? 17.148 -4.062 -12.564 1.00 63.75 101 GLY A N 1
ATOM 727 C CA . GLY A 1 101 ? 15.696 -4.129 -12.390 1.00 63.75 101 GLY A CA 1
ATOM 728 C C . GLY A 1 101 ? 15.222 -5.503 -11.905 1.00 63.75 101 GLY A C 1
ATOM 729 O O . GLY A 1 101 ? 14.398 -5.594 -10.991 1.00 63.75 101 GLY A O 1
ATOM 730 N N . GLY A 1 102 ? 15.786 -6.585 -12.448 1.00 65.56 102 GLY A N 1
ATOM 731 C CA . GLY A 1 102 ? 15.516 -7.957 -12.009 1.00 65.56 102 GLY A CA 1
ATOM 732 C C . GLY A 1 102 ? 15.970 -8.222 -10.570 1.00 65.56 102 GLY A C 1
ATOM 733 O O . GLY A 1 102 ? 15.227 -8.800 -9.774 1.00 65.56 102 GLY A O 1
ATOM 734 N N . PHE A 1 103 ? 17.159 -7.747 -10.192 1.00 67.88 103 PHE A N 1
ATOM 735 C CA . PHE A 1 103 ? 17.670 -7.898 -8.829 1.00 67.88 103 PHE A CA 1
ATOM 736 C C . PHE A 1 103 ? 16.857 -7.087 -7.811 1.00 67.88 103 PHE A C 1
ATOM 738 O O . PHE A 1 103 ? 16.464 -7.618 -6.768 1.00 67.88 103 PHE A O 1
ATOM 745 N N . LEU A 1 104 ? 16.546 -5.826 -8.128 1.00 67.62 104 LEU A N 1
ATOM 746 C CA . LEU A 1 104 ? 15.758 -4.940 -7.272 1.00 67.62 104 LEU A CA 1
ATOM 747 C C . LEU A 1 104 ? 14.333 -5.481 -7.082 1.00 67.62 104 LEU A C 1
ATOM 749 O O . LEU A 1 104 ? 13.859 -5.576 -5.952 1.00 67.62 104 LEU A O 1
ATOM 753 N N . SER A 1 105 ? 13.668 -5.904 -8.160 1.00 66.88 105 SER A N 1
ATOM 754 C CA . SER A 1 105 ? 12.320 -6.485 -8.084 1.00 66.88 105 SER A CA 1
ATOM 755 C C . SER A 1 105 ? 12.292 -7.790 -7.282 1.00 66.88 105 SER A C 1
ATOM 757 O O . SER A 1 105 ? 11.402 -7.975 -6.451 1.00 66.88 105 SER A O 1
ATOM 759 N N . GLY A 1 106 ? 13.297 -8.659 -7.438 1.00 70.62 106 GLY A N 1
ATOM 760 C CA . GLY A 1 106 ? 13.446 -9.877 -6.639 1.00 70.62 106 GLY A CA 1
ATOM 761 C C . GLY A 1 106 ? 13.708 -9.600 -5.154 1.00 70.62 106 GLY A C 1
ATOM 762 O O . GLY A 1 106 ? 13.140 -10.271 -4.288 1.00 70.62 106 GLY A O 1
ATOM 763 N N . PHE A 1 107 ? 14.530 -8.597 -4.837 1.00 76.00 107 PHE A N 1
ATOM 764 C CA . PHE A 1 107 ? 14.787 -8.173 -3.461 1.00 76.00 107 PHE A CA 1
ATOM 765 C C . PHE A 1 107 ? 13.536 -7.573 -2.810 1.00 76.00 107 PHE A C 1
ATOM 767 O O . PHE A 1 107 ? 13.145 -8.006 -1.727 1.00 76.00 107 PHE A O 1
ATOM 774 N N . VAL A 1 108 ? 12.853 -6.649 -3.493 1.00 72.69 108 VAL A N 1
ATOM 775 C CA . VAL A 1 108 ? 11.594 -6.051 -3.024 1.00 72.69 108 VAL A CA 1
ATOM 776 C C . VAL A 1 108 ? 10.526 -7.123 -2.823 1.00 72.69 108 VAL A C 1
ATOM 778 O O . VAL A 1 108 ? 9.851 -7.116 -1.798 1.00 72.69 108 VAL A O 1
ATOM 781 N N . ALA A 1 109 ? 10.403 -8.085 -3.741 1.00 71.19 109 ALA A N 1
ATOM 782 C CA . ALA A 1 109 ? 9.491 -9.214 -3.588 1.00 71.19 109 ALA A CA 1
ATOM 783 C C . ALA A 1 109 ? 9.826 -10.055 -2.348 1.00 71.19 109 ALA A C 1
ATOM 785 O O . ALA A 1 109 ? 8.924 -10.399 -1.587 1.00 71.19 109 ALA A O 1
ATOM 786 N N . LYS A 1 110 ? 11.110 -10.346 -2.094 1.00 78.44 110 LYS A N 1
ATOM 787 C CA . LYS A 1 110 ? 11.545 -11.056 -0.882 1.00 78.44 110 LYS A CA 1
ATOM 788 C C . LYS A 1 110 ? 11.225 -10.274 0.386 1.00 78.44 110 LYS A C 1
ATOM 790 O O . LYS A 1 110 ? 10.676 -10.867 1.307 1.00 78.44 110 LYS A O 1
ATOM 795 N N . VAL A 1 111 ? 11.517 -8.974 0.428 1.00 77.81 111 VAL A N 1
ATOM 796 C CA . VAL A 1 111 ? 11.220 -8.117 1.586 1.00 77.81 111 VAL A CA 1
ATOM 797 C C . VAL A 1 111 ? 9.714 -8.004 1.803 1.00 77.81 111 VAL A C 1
ATOM 799 O O . VAL A 1 111 ? 9.264 -8.141 2.931 1.00 77.81 111 VAL A O 1
ATOM 802 N N . ALA A 1 112 ? 8.915 -7.842 0.747 1.00 75.00 112 ALA A N 1
ATOM 803 C CA . ALA A 1 112 ? 7.457 -7.827 0.839 1.00 75.00 112 ALA A CA 1
ATOM 804 C C . ALA A 1 112 ? 6.912 -9.170 1.349 1.00 75.00 112 ALA A C 1
ATOM 806 O O . ALA A 1 112 ? 6.101 -9.201 2.267 1.00 75.00 112 ALA A O 1
ATOM 807 N N . VAL A 1 113 ? 7.404 -10.297 0.825 1.00 76.44 113 VAL A N 1
ATOM 808 C CA . VAL A 1 113 ? 7.062 -11.645 1.311 1.00 76.44 113 VAL A CA 1
ATOM 809 C C . VAL A 1 113 ? 7.472 -11.835 2.771 1.00 76.44 113 VAL A C 1
ATOM 811 O O . VAL A 1 113 ? 6.713 -12.409 3.547 1.00 76.44 113 VAL A O 1
ATOM 814 N N . GLN A 1 114 ? 8.652 -11.358 3.163 1.00 78.81 114 GLN A N 1
ATOM 815 C CA . GLN A 1 114 ? 9.122 -11.399 4.546 1.00 78.81 114 GLN A CA 1
ATOM 816 C C . GLN A 1 114 ? 8.302 -10.488 5.453 1.00 78.81 114 GLN A C 1
ATOM 818 O O . GLN A 1 114 ? 8.022 -10.893 6.570 1.00 78.81 114 GLN A O 1
ATOM 823 N N . ALA A 1 115 ? 7.861 -9.322 4.984 1.00 70.88 115 ALA A N 1
ATOM 824 C CA . ALA A 1 115 ? 6.950 -8.454 5.720 1.00 70.88 115 ALA A CA 1
ATOM 825 C C . ALA A 1 115 ? 5.603 -9.155 5.946 1.00 70.88 115 ALA A C 1
ATOM 827 O O . ALA A 1 115 ? 5.100 -9.147 7.059 1.00 70.88 115 ALA A O 1
ATOM 828 N N . VAL A 1 116 ? 5.081 -9.875 4.945 1.00 69.06 116 VAL A N 1
ATOM 829 C CA . VAL A 1 116 ? 3.852 -10.680 5.092 1.00 69.06 116 VAL A CA 1
ATOM 830 C C . VAL A 1 116 ? 4.037 -11.885 6.015 1.00 69.06 116 VAL A C 1
ATOM 832 O O . VAL A 1 116 ? 3.123 -12.254 6.739 1.00 69.06 116 VAL A O 1
ATOM 835 N N . ARG A 1 117 ? 5.193 -12.552 5.977 1.00 71.00 117 ARG A N 1
ATOM 836 C CA . ARG A 1 117 ? 5.459 -13.729 6.825 1.00 71.00 117 ARG A CA 1
ATOM 837 C C . ARG A 1 117 ? 5.857 -13.356 8.249 1.00 71.00 117 ARG A C 1
ATOM 839 O O . ARG A 1 117 ? 5.600 -14.114 9.174 1.00 71.00 117 ARG A O 1
ATOM 846 N N . GLY A 1 118 ? 6.535 -12.226 8.395 1.00 60.81 118 GLY A N 1
ATOM 847 C CA . GLY A 1 118 ? 7.014 -11.666 9.650 1.00 60.81 118 GLY A CA 1
ATOM 848 C C . GLY A 1 118 ? 6.011 -10.727 10.306 1.00 60.81 118 GLY A C 1
ATOM 849 O O . GLY A 1 118 ? 6.239 -10.340 11.453 1.00 60.81 118 GLY A O 1
ATOM 850 N N . SER A 1 119 ? 4.909 -10.380 9.626 1.00 59.16 119 SER A N 1
ATOM 851 C CA . SER A 1 119 ? 3.796 -9.676 10.251 1.00 59.16 119 SER A CA 1
ATOM 852 C C . SER A 1 119 ? 3.326 -10.536 11.413 1.00 59.16 119 SER A C 1
ATOM 854 O O . SER A 1 119 ? 2.837 -11.655 11.218 1.00 59.16 119 SER A O 1
ATOM 856 N N . LYS A 1 120 ? 3.527 -10.035 12.632 1.00 52.00 120 LYS A N 1
ATOM 857 C CA . LYS A 1 120 ? 2.977 -10.679 13.818 1.00 52.00 120 LYS A CA 1
ATOM 858 C C . LYS A 1 120 ? 1.466 -10.805 13.611 1.00 52.00 120 LYS A C 1
ATOM 860 O O . LYS A 1 120 ? 0.877 -9.915 12.987 1.00 52.00 120 LYS A O 1
ATOM 865 N N . PRO A 1 121 ? 0.830 -11.881 14.107 1.00 52.97 121 PRO A N 1
ATOM 866 C CA . PRO A 1 121 ? -0.621 -11.899 14.180 1.00 52.97 121 PRO A CA 1
ATOM 867 C C . PRO A 1 121 ? -1.063 -10.585 14.818 1.00 52.97 121 PRO A C 1
ATOM 869 O O . PRO A 1 121 ? -0.402 -10.104 15.744 1.00 52.97 121 PRO A O 1
ATOM 872 N N . SER A 1 122 ? -2.098 -9.977 14.233 1.00 53.78 122 SER A N 1
ATOM 873 C CA . SER A 1 122 ? -2.617 -8.692 14.688 1.00 53.78 122 SER A CA 1
ATOM 874 C C . SER A 1 122 ? -2.656 -8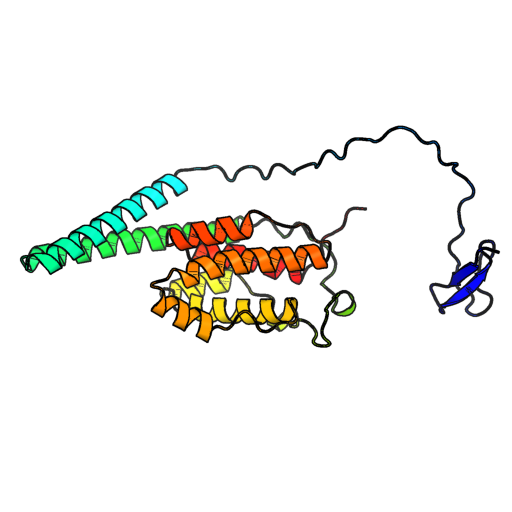.696 16.221 1.00 53.78 122 SER A C 1
ATOM 876 O O . SER A 1 122 ? -3.253 -9.617 16.778 1.00 53.78 122 SER A O 1
ATOM 878 N N . PRO A 1 123 ? -2.022 -7.726 16.916 1.00 50.97 123 PRO A N 1
ATOM 879 C CA . PRO A 1 123 ? -2.086 -7.649 18.381 1.00 50.97 123 PRO A CA 1
ATOM 880 C C . PRO A 1 123 ? -3.527 -7.431 18.867 1.00 50.97 123 PRO A C 1
ATOM 882 O O . PRO A 1 123 ? -3.811 -7.485 20.055 1.00 50.97 123 PRO A O 1
ATOM 885 N N . TYR A 1 124 ? -4.425 -7.171 17.921 1.00 55.59 124 TYR A N 1
ATOM 886 C CA . TYR A 1 124 ? -5.855 -7.081 18.073 1.00 55.59 124 TYR A CA 1
ATOM 887 C C . TYR A 1 124 ? -6.459 -8.484 17.944 1.00 55.59 124 TYR A C 1
ATOM 889 O O . TYR A 1 124 ? -6.636 -8.995 16.837 1.00 55.59 124 TYR A O 1
ATOM 897 N N . SER A 1 125 ? -6.740 -9.105 19.088 1.00 54.84 125 SER A N 1
ATOM 898 C CA . SER A 1 125 ? -7.611 -10.280 19.239 1.00 54.84 125 SER A CA 1
ATOM 899 C C . SER A 1 125 ? -9.081 -9.905 19.432 1.00 54.84 125 SER A C 1
ATOM 901 O O . SER A 1 125 ? -9.909 -10.793 19.625 1.00 54.84 125 SER A O 1
ATOM 903 N N . GLY A 1 126 ? -9.405 -8.610 19.383 1.00 58.16 126 GLY A N 1
ATOM 904 C CA . GLY A 1 126 ? -10.738 -8.116 19.686 1.00 58.16 126 GLY A CA 1
ATOM 905 C C . GLY A 1 126 ? -11.795 -8.564 18.684 1.00 58.16 126 GLY A C 1
ATOM 906 O O . GLY A 1 126 ? -11.516 -9.083 17.596 1.00 58.16 126 GLY A O 1
ATOM 907 N N . GLU A 1 127 ? -13.042 -8.369 19.098 1.00 61.06 127 GLU A N 1
ATOM 908 C CA . GLU A 1 127 ? -14.232 -8.690 18.324 1.00 61.06 127 GLU A CA 1
ATOM 909 C C . GLU A 1 127 ? -14.169 -8.068 16.918 1.00 61.06 127 GLU A C 1
ATOM 911 O O . GLU A 1 127 ? -13.553 -7.022 16.685 1.00 61.06 127 GLU A O 1
ATOM 916 N N . ARG A 1 128 ? -14.779 -8.747 15.939 1.00 68.56 128 ARG A N 1
ATOM 917 C CA . ARG A 1 128 ? -14.873 -8.222 14.572 1.00 68.56 128 ARG A CA 1
ATOM 918 C C . ARG A 1 128 ? -15.571 -6.867 14.609 1.00 68.56 128 ARG A C 1
ATOM 920 O O . ARG A 1 128 ? -16.586 -6.723 15.284 1.00 68.56 128 ARG A O 1
ATOM 927 N N . PHE A 1 129 ? -15.024 -5.906 13.869 1.00 74.25 129 PHE A N 1
ATOM 928 C CA . PHE A 1 129 ? -15.563 -4.552 13.810 1.00 74.25 129 PHE A CA 1
ATOM 929 C C . PHE A 1 129 ? -17.064 -4.570 13.474 1.00 74.25 129 PHE A C 1
ATOM 931 O O . PHE A 1 129 ? -17.458 -5.119 12.439 1.00 74.25 129 PHE A O 1
ATOM 938 N N . SER A 1 130 ? -17.893 -3.969 14.335 1.00 71.81 130 SER A N 1
ATOM 939 C CA . SER A 1 130 ? -19.323 -3.801 14.084 1.00 71.81 130 SER A CA 1
ATOM 940 C C . SER A 1 130 ? -19.594 -2.448 13.432 1.00 71.81 130 SER A C 1
ATOM 942 O O . SER A 1 130 ? -19.110 -1.409 13.871 1.00 71.81 130 SER A O 1
ATOM 944 N N . TYR A 1 131 ? -20.443 -2.432 12.401 1.00 69.19 131 TYR A N 1
ATOM 945 C CA . TYR A 1 131 ? -20.839 -1.197 11.708 1.00 69.19 131 TYR A CA 1
ATOM 946 C C . TYR A 1 131 ? -21.530 -0.170 12.609 1.00 69.19 131 TYR A C 1
ATOM 948 O O . TYR A 1 131 ? -21.554 1.006 12.256 1.00 69.19 131 TYR A O 1
ATOM 956 N N . SER A 1 132 ? -22.098 -0.603 13.738 1.00 68.94 132 SER A N 1
ATOM 957 C CA . SER A 1 132 ? -22.679 0.283 14.754 1.00 68.94 132 SER A CA 1
ATOM 958 C C . SER A 1 132 ? -21.654 1.217 15.387 1.00 68.94 132 SER A C 1
ATOM 960 O O . SER A 1 132 ? -22.021 2.300 15.830 1.00 68.94 132 SER A O 1
ATOM 962 N N . ASP A 1 133 ? -20.385 0.812 15.404 1.00 72.88 133 ASP A N 1
ATOM 963 C CA . ASP A 1 133 ? -19.322 1.506 16.130 1.00 72.88 133 ASP A CA 1
ATOM 964 C C . ASP A 1 133 ? -18.668 2.591 15.268 1.00 72.88 133 ASP A C 1
ATOM 966 O O . AS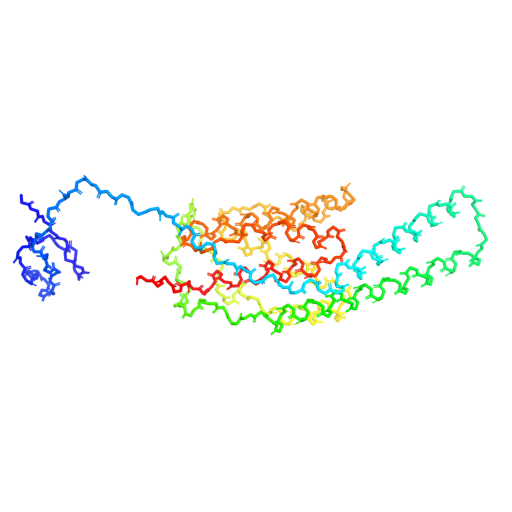P A 1 133 ? -17.813 3.336 15.738 1.00 72.88 133 ASP A O 1
ATOM 970 N N . TRP A 1 134 ? -19.057 2.679 13.992 1.00 73.81 134 TRP A N 1
ATOM 971 C CA . TRP A 1 134 ? -18.524 3.628 13.028 1.00 73.81 134 TRP A CA 1
ATOM 972 C C . TRP A 1 134 ? -18.997 5.064 13.327 1.00 73.81 134 TRP A C 1
ATOM 974 O O . TRP A 1 134 ? -20.171 5.370 13.113 1.00 73.81 134 TRP A O 1
ATOM 984 N N . PRO A 1 135 ? -18.111 6.004 13.707 1.00 65.25 135 PRO A N 1
ATOM 985 C CA . PRO A 1 135 ? -18.478 7.384 14.025 1.00 65.25 135 PRO A CA 1
ATOM 986 C C . PRO A 1 135 ? -18.617 8.267 12.763 1.00 65.25 135 PRO A C 1
ATOM 988 O O . PRO A 1 135 ? -18.302 9.456 12.778 1.00 65.25 135 PRO A O 1
ATOM 991 N N . GLY A 1 136 ? -19.028 7.685 11.630 1.00 61.44 136 GLY A N 1
ATOM 992 C CA . GLY A 1 136 ? -19.044 8.325 10.312 1.00 61.44 136 GLY A CA 1
ATOM 993 C C . GLY A 1 136 ? -19.927 9.573 10.208 1.00 61.44 136 GLY A C 1
ATOM 994 O O . GLY A 1 136 ? -21.081 9.574 10.618 1.00 61.44 136 GLY A O 1
ATOM 995 N N . LEU A 1 137 ? -19.386 10.619 9.572 1.00 57.00 137 LEU A N 1
ATOM 996 C CA . LEU A 1 137 ? -20.004 11.938 9.340 1.00 57.00 137 LEU A CA 1
ATOM 997 C C . LEU A 1 137 ? -20.896 12.014 8.079 1.00 57.00 137 LEU A C 1
ATOM 999 O O . LEU A 1 137 ? -21.253 13.098 7.623 1.00 57.00 137 LEU A O 1
ATOM 1003 N N . SER A 1 138 ? -21.264 10.878 7.497 1.00 59.06 138 SER A N 1
ATOM 1004 C CA . SER A 1 138 ? -22.183 10.779 6.363 1.00 59.06 138 SER A CA 1
ATOM 1005 C C . SER A 1 138 ? -22.834 9.398 6.383 1.00 59.06 138 SER A C 1
ATOM 1007 O O . SER A 1 138 ? -22.191 8.418 6.746 1.00 59.06 138 SER A O 1
ATOM 1009 N N . GLY A 1 139 ? -24.122 9.325 6.039 1.00 56.66 139 GLY A N 1
ATOM 1010 C CA . GLY A 1 139 ? -24.990 8.150 6.222 1.00 56.66 139 GLY A CA 1
ATOM 1011 C C . GLY A 1 139 ? -24.624 6.873 5.448 1.00 56.66 139 GLY A C 1
ATOM 1012 O O . GLY A 1 139 ? -25.416 5.933 5.454 1.00 56.66 139 GLY A O 1
ATOM 1013 N N . ASP A 1 140 ? -23.448 6.812 4.821 1.00 65.44 140 ASP A N 1
ATOM 1014 C CA . ASP A 1 140 ? -22.941 5.625 4.139 1.00 65.44 140 ASP A CA 1
ATOM 1015 C C . ASP A 1 140 ? -22.036 4.815 5.078 1.00 65.44 140 ASP A C 1
ATOM 1017 O O . ASP A 1 140 ? -21.046 5.310 5.621 1.00 65.44 140 ASP A O 1
ATOM 1021 N N . ARG A 1 141 ? -22.370 3.533 5.266 1.00 71.94 141 ARG A N 1
ATOM 1022 C CA . ARG A 1 141 ? -21.549 2.602 6.054 1.00 71.94 141 ARG A CA 1
ATOM 1023 C C . ARG A 1 141 ? -20.263 2.251 5.287 1.00 71.94 141 ARG A C 1
ATOM 1025 O O . ARG A 1 141 ? -20.315 2.133 4.058 1.00 71.94 141 ARG A O 1
ATOM 1032 N N . PRO A 1 142 ? -19.130 2.018 5.978 1.00 83.19 142 PRO A N 1
ATOM 1033 C CA . PRO A 1 142 ? -17.920 1.526 5.329 1.00 83.19 142 PRO A CA 1
ATOM 1034 C C . PRO A 1 142 ? -18.165 0.163 4.665 1.00 83.19 142 PRO A C 1
ATOM 1036 O O . PRO A 1 142 ? -19.147 -0.525 4.952 1.00 83.19 142 PRO A O 1
ATOM 1039 N N . LEU A 1 143 ? -17.282 -0.245 3.750 1.00 83.69 143 LEU A N 1
ATOM 1040 C CA . LEU A 1 143 ? -17.438 -1.525 3.050 1.00 83.69 143 LEU A CA 1
ATOM 1041 C C . LEU A 1 143 ? -17.488 -2.723 4.027 1.00 83.69 143 LEU A C 1
ATOM 1043 O O . LEU A 1 143 ? -16.753 -2.710 5.019 1.00 83.69 143 LEU A O 1
ATOM 1047 N N . PRO A 1 144 ? -18.306 -3.768 3.742 1.00 80.00 144 PRO A N 1
ATOM 1048 C CA . PRO A 1 144 ? -18.327 -5.031 4.489 1.00 80.00 144 PRO A CA 1
ATOM 1049 C C . PRO A 1 144 ? -16.925 -5.652 4.583 1.00 80.00 144 PRO A C 1
ATOM 1051 O O . PRO A 1 144 ? -16.181 -5.599 3.604 1.00 80.00 144 PRO A O 1
ATOM 1054 N N . GLU A 1 145 ? -16.577 -6.313 5.695 1.00 83.12 145 GLU A N 1
ATOM 1055 C CA . GLU A 1 145 ? -15.298 -7.045 5.832 1.00 83.12 145 GLU A CA 1
ATOM 1056 C C . GLU A 1 145 ? -15.052 -7.981 4.640 1.00 83.12 145 GLU A C 1
ATOM 1058 O O . GLU A 1 145 ? -13.956 -8.007 4.085 1.00 83.12 145 GLU A O 1
ATOM 1063 N N . SER A 1 146 ? -16.087 -8.691 4.184 1.00 79.31 146 SER A N 1
ATOM 1064 C CA . SER A 1 146 ? -16.006 -9.599 3.033 1.00 79.31 146 SER A CA 1
ATOM 1065 C C . SER A 1 146 ? -15.587 -8.913 1.728 1.00 79.31 146 SER A C 1
ATOM 1067 O O . SER A 1 146 ? -15.014 -9.565 0.855 1.00 79.31 146 SER A O 1
ATOM 1069 N N . ALA A 1 147 ? -15.860 -7.614 1.589 1.00 80.31 147 ALA A N 1
ATOM 1070 C CA . ALA A 1 147 ? -15.533 -6.824 0.409 1.00 80.31 147 ALA A CA 1
ATOM 1071 C C . ALA A 1 147 ? -14.317 -5.914 0.601 1.00 80.31 147 ALA A C 1
ATOM 1073 O O . ALA A 1 147 ? -13.779 -5.447 -0.397 1.00 80.31 147 ALA A O 1
ATOM 1074 N N . GLY A 1 148 ? -13.915 -5.615 1.837 1.00 80.38 148 GLY A N 1
ATOM 1075 C CA . GLY A 1 148 ? -12.853 -4.653 2.121 1.00 80.38 148 GLY A CA 1
ATOM 1076 C C . GLY A 1 148 ? -11.592 -5.239 2.758 1.00 80.38 148 GLY A C 1
ATOM 1077 O O . GLY A 1 148 ? -10.523 -4.633 2.649 1.00 80.38 148 GLY A O 1
ATOM 1078 N N . ARG A 1 149 ? -11.674 -6.419 3.385 1.00 84.19 149 ARG A N 1
ATOM 1079 C CA . ARG A 1 149 ? -10.507 -7.144 3.893 1.00 84.19 149 ARG A CA 1
ATOM 1080 C C . ARG A 1 149 ? -9.831 -7.890 2.753 1.00 84.19 149 ARG A C 1
ATOM 1082 O O . ARG A 1 149 ? -10.476 -8.591 1.974 1.00 84.19 149 ARG A O 1
ATOM 1089 N N . PHE A 1 150 ? -8.508 -7.783 2.681 1.00 84.50 150 PHE A N 1
ATOM 1090 C CA . PHE A 1 150 ? -7.755 -8.328 1.558 1.00 84.50 150 PHE A CA 1
ATOM 1091 C C . PHE A 1 150 ? -6.609 -9.237 2.005 1.00 84.50 150 PHE A C 1
ATOM 1093 O O . PHE A 1 150 ? -5.807 -8.891 2.875 1.00 84.50 150 PHE A O 1
ATOM 1100 N N . ASN A 1 151 ? -6.498 -10.409 1.375 1.00 86.44 151 ASN A N 1
ATOM 1101 C CA . ASN A 1 151 ? -5.435 -11.370 1.664 1.00 86.44 151 ASN A CA 1
ATOM 1102 C C . ASN A 1 151 ? -4.107 -10.904 1.053 1.00 86.44 151 ASN A C 1
ATOM 1104 O O . ASN A 1 151 ? -3.868 -11.090 -0.142 1.00 86.44 151 ASN A O 1
ATOM 1108 N N . ILE A 1 152 ? -3.226 -10.353 1.892 1.00 87.50 152 ILE A N 1
ATOM 1109 C CA . ILE A 1 152 ? -1.944 -9.763 1.475 1.00 87.50 152 ILE A CA 1
ATOM 1110 C C . ILE A 1 152 ? -1.088 -10.776 0.700 1.00 87.50 152 ILE A C 1
ATOM 1112 O O . ILE A 1 152 ? -0.548 -10.449 -0.353 1.00 87.50 152 ILE A O 1
ATOM 1116 N N . TRP A 1 153 ? -1.045 -12.036 1.152 1.00 85.88 153 TRP A N 1
ATOM 1117 C CA . TRP A 1 153 ? -0.303 -13.109 0.476 1.00 85.88 153 TRP A CA 1
ATOM 1118 C C . TRP A 1 153 ? -0.734 -13.318 -0.982 1.00 85.88 153 TRP A C 1
ATOM 1120 O O . TRP A 1 153 ? 0.108 -13.407 -1.875 1.00 85.88 153 TRP A O 1
ATOM 1130 N N . ARG A 1 154 ? -2.051 -13.352 -1.239 1.00 84.62 154 ARG A N 1
ATOM 1131 C CA . ARG A 1 154 ? -2.589 -13.490 -2.601 1.00 84.62 154 ARG A CA 1
ATOM 1132 C C . ARG A 1 154 ? -2.220 -12.279 -3.449 1.00 84.62 154 ARG A C 1
ATOM 1134 O O . ARG A 1 154 ? -1.828 -12.450 -4.598 1.00 84.62 154 ARG A O 1
ATOM 1141 N N . GLY A 1 155 ? -2.297 -11.082 -2.870 1.00 87.00 155 GLY A N 1
ATOM 1142 C CA . GLY A 1 155 ? -1.932 -9.850 -3.559 1.00 87.00 155 GLY A CA 1
ATOM 1143 C C . GLY A 1 155 ? -0.464 -9.804 -3.972 1.00 87.00 155 GLY A C 1
ATOM 1144 O O . GLY A 1 155 ? -0.163 -9.448 -5.111 1.00 87.00 155 GLY A O 1
ATOM 1145 N N . VAL A 1 156 ? 0.451 -10.219 -3.093 1.00 86.69 156 VAL A N 1
ATOM 1146 C CA . VAL A 1 156 ? 1.889 -10.285 -3.400 1.00 86.69 156 VAL A CA 1
ATOM 1147 C C . VAL A 1 156 ? 2.157 -11.302 -4.505 1.00 86.69 156 VAL A C 1
ATOM 1149 O O . VAL A 1 156 ? 2.805 -10.967 -5.495 1.00 86.69 156 VAL A O 1
ATOM 1152 N N . LEU A 1 157 ? 1.614 -12.517 -4.383 1.00 86.50 157 LEU A N 1
ATOM 1153 C CA . LEU A 1 157 ? 1.804 -13.568 -5.382 1.00 86.50 157 LEU A CA 1
ATOM 1154 C C . LEU A 1 157 ? 1.289 -13.141 -6.763 1.00 86.50 157 LEU A C 1
ATOM 1156 O O . LEU A 1 157 ? 1.999 -13.293 -7.753 1.00 86.50 157 LEU A O 1
ATOM 1160 N N . LEU A 1 158 ? 0.085 -12.567 -6.828 1.00 85.62 158 LEU A N 1
ATOM 1161 C CA . LEU A 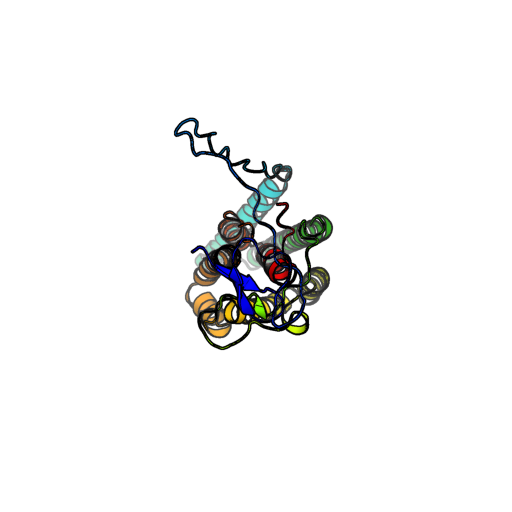1 158 ? -0.505 -12.088 -8.079 1.00 85.62 158 LEU A CA 1
ATOM 1162 C C . LEU A 1 158 ? 0.266 -10.898 -8.655 1.00 85.62 158 LEU A C 1
ATOM 1164 O O . LEU A 1 158 ? 0.421 -10.807 -9.869 1.00 85.62 158 LEU A O 1
ATOM 1168 N N . SER A 1 159 ? 0.803 -10.017 -7.811 1.00 85.25 159 SER A N 1
ATOM 1169 C CA . SER A 1 159 ? 1.666 -8.915 -8.254 1.00 85.25 159 SER A CA 1
ATOM 1170 C C . SER A 1 159 ? 2.957 -9.422 -8.881 1.00 85.25 159 SER A C 1
ATOM 1172 O O . SER A 1 159 ? 3.356 -8.908 -9.917 1.00 85.25 159 SER A O 1
ATOM 1174 N N . ILE A 1 160 ? 3.574 -10.464 -8.325 1.00 83.06 160 ILE A N 1
ATOM 1175 C CA . ILE A 1 160 ? 4.761 -11.086 -8.927 1.00 83.06 160 ILE A CA 1
ATOM 1176 C C . ILE A 1 160 ? 4.385 -11.797 -10.233 1.00 83.06 160 ILE A C 1
ATOM 1178 O O . ILE A 1 160 ? 5.022 -11.573 -11.258 1.00 83.06 160 ILE A O 1
ATOM 1182 N N . ALA A 1 161 ? 3.318 -12.600 -10.221 1.00 84.38 161 ALA A N 1
ATOM 1183 C CA . ALA A 1 161 ? 2.881 -13.382 -11.378 1.00 84.38 161 ALA A CA 1
ATOM 1184 C C . ALA A 1 161 ? 2.467 -12.517 -12.582 1.00 84.38 161 ALA A C 1
ATOM 1186 O O . ALA A 1 161 ? 2.597 -12.943 -13.723 1.00 84.38 161 ALA A O 1
ATOM 1187 N N . THR A 1 162 ? 1.974 -11.303 -12.334 1.00 84.75 162 THR A N 1
ATOM 1188 C CA . THR A 1 162 ? 1.537 -10.354 -13.373 1.00 84.75 162 THR A CA 1
ATOM 1189 C C . THR A 1 162 ? 2.561 -9.253 -13.652 1.00 84.75 162 THR A C 1
ATOM 1191 O O . THR A 1 162 ? 2.206 -8.230 -14.237 1.00 84.75 162 THR A O 1
ATOM 1194 N N . PHE A 1 163 ? 3.812 -9.422 -13.204 1.00 79.56 163 PHE A N 1
ATOM 1195 C CA . PHE A 1 163 ? 4.889 -8.438 -13.374 1.00 79.56 163 PHE A CA 1
ATOM 1196 C C . PHE A 1 163 ? 4.501 -7.021 -12.912 1.00 79.56 163 PHE A C 1
ATOM 1198 O O . PHE A 1 163 ? 4.813 -6.020 -13.548 1.00 79.56 163 PHE A O 1
ATOM 1205 N N . GLY A 1 164 ? 3.779 -6.932 -11.797 1.00 76.56 164 GLY A N 1
ATOM 1206 C CA . GLY A 1 164 ? 3.356 -5.679 -11.181 1.00 76.56 164 GLY A CA 1
ATOM 1207 C C . GLY A 1 164 ? 2.030 -5.119 -11.696 1.00 76.56 164 GLY A C 1
ATOM 1208 O O . GLY A 1 164 ? 1.503 -4.206 -11.068 1.00 76.56 164 GLY A O 1
ATOM 1209 N N . LEU A 1 165 ? 1.414 -5.671 -12.748 1.00 83.75 165 LEU A N 1
ATOM 1210 C CA . LEU A 1 165 ? 0.119 -5.171 -13.240 1.00 83.75 165 LEU A CA 1
ATOM 1211 C C . LEU A 1 165 ? -0.994 -5.297 -12.189 1.00 83.75 165 LEU A C 1
ATOM 1213 O O . LEU A 1 165 ? -1.848 -4.417 -12.063 1.00 83.75 165 LEU A O 1
ATOM 1217 N N . TYR A 1 166 ? -0.963 -6.353 -11.375 1.00 86.06 166 TYR A N 1
ATOM 1218 C CA . TYR A 1 166 ? -1.928 -6.534 -10.293 1.00 86.06 166 TYR A CA 1
ATOM 1219 C C . TYR A 1 166 ? -1.849 -5.443 -9.212 1.00 86.06 166 TYR A C 1
ATOM 1221 O O . TYR A 1 166 ? -2.859 -5.175 -8.558 1.00 86.06 166 TYR A O 1
ATOM 1229 N N . LEU A 1 167 ? -0.710 -4.751 -9.053 1.00 86.69 167 LEU A N 1
ATOM 1230 C CA . LEU A 1 167 ? -0.577 -3.644 -8.094 1.00 86.69 167 LEU A CA 1
ATOM 1231 C C . LEU A 1 167 ? -1.589 -2.532 -8.369 1.00 86.69 167 LEU A C 1
ATOM 1233 O O . LEU A 1 167 ? -2.143 -1.971 -7.429 1.00 86.69 167 LEU A O 1
ATOM 1237 N N . PHE A 1 168 ? -1.892 -2.252 -9.638 1.00 89.94 168 PHE A N 1
ATOM 1238 C CA . PHE A 1 168 ? -2.882 -1.241 -10.012 1.00 89.94 168 PHE A CA 1
ATOM 1239 C C . PHE A 1 168 ? -4.298 -1.636 -9.575 1.00 89.94 168 PHE A C 1
ATOM 1241 O O . PHE A 1 168 ? -5.043 -0.810 -9.040 1.00 89.94 168 PHE A O 1
ATOM 1248 N N . PHE A 1 169 ? -4.665 -2.910 -9.750 1.00 90.50 169 PHE A N 1
ATOM 1249 C CA . PHE A 1 169 ? -5.953 -3.441 -9.296 1.00 90.50 169 PHE A CA 1
ATOM 1250 C C . PHE A 1 169 ? -6.062 -3.427 -7.770 1.00 90.50 169 PHE A C 1
ATOM 1252 O O . PHE A 1 169 ? -7.085 -3.002 -7.227 1.00 90.50 169 PHE A O 1
ATOM 1259 N N . TRP A 1 170 ? -4.996 -3.833 -7.080 1.00 91.31 170 TRP A N 1
ATOM 1260 C CA . TRP A 1 170 ? -4.928 -3.804 -5.624 1.00 91.31 170 TRP A CA 1
ATOM 1261 C C . TRP A 1 170 ? -5.010 -2.367 -5.091 1.00 91.31 170 TRP A C 1
ATOM 1263 O O . TRP A 1 170 ? -5.834 -2.080 -4.222 1.00 91.31 170 TRP A O 1
ATOM 1273 N N . LYS A 1 171 ? -4.270 -1.420 -5.677 1.00 90.62 171 LYS A N 1
ATOM 1274 C CA . LYS A 1 171 ? -4.326 -0.007 -5.285 1.00 90.62 171 LYS A CA 1
ATOM 1275 C C . LYS A 1 171 ? -5.724 0.577 -5.478 1.00 90.62 171 LYS A C 1
ATOM 1277 O O . LYS A 1 171 ? -6.247 1.237 -4.583 1.00 90.62 171 LYS A O 1
ATOM 1282 N N . ARG A 1 172 ? -6.385 0.276 -6.601 1.00 91.88 172 ARG A N 1
ATOM 1283 C CA . ARG A 1 172 ? -7.783 0.673 -6.832 1.00 91.88 172 ARG A CA 1
ATOM 1284 C C . ARG A 1 172 ? -8.715 0.143 -5.743 1.00 91.88 172 ARG A C 1
ATOM 1286 O O . ARG A 1 172 ? -9.626 0.856 -5.327 1.00 91.88 172 ARG A O 1
ATOM 1293 N N . HIS A 1 173 ? -8.522 -1.102 -5.317 1.00 91.31 173 HIS A N 1
ATOM 1294 C CA . HIS A 1 173 ? -9.302 -1.694 -4.237 1.00 91.31 173 HIS A CA 1
ATOM 1295 C C . HIS A 1 173 ? -9.064 -0.964 -2.906 1.00 91.31 173 HIS A C 1
ATOM 1297 O O . HIS A 1 173 ? -10.033 -0.544 -2.277 1.00 91.31 173 HIS A O 1
ATOM 1303 N N . GLN A 1 174 ? -7.805 -0.703 -2.535 1.00 93.31 174 GLN A N 1
ATOM 1304 C CA . GLN A 1 174 ? -7.458 0.063 -1.329 1.00 93.31 174 GLN A CA 1
ATOM 1305 C C . GLN A 1 174 ? -8.105 1.449 -1.305 1.00 93.31 174 GLN A C 1
ATOM 1307 O O . GLN A 1 174 ? -8.671 1.839 -0.291 1.00 93.31 174 GLN A O 1
ATOM 1312 N N . MET A 1 175 ? -8.086 2.171 -2.428 1.00 92.75 175 MET A N 1
ATOM 1313 C CA . MET A 1 175 ? -8.710 3.495 -2.533 1.00 92.75 175 MET A CA 1
ATOM 1314 C C . MET A 1 175 ? -10.220 3.452 -2.273 1.00 92.75 175 MET A C 1
ATOM 1316 O O . MET A 1 175 ? -10.754 4.335 -1.608 1.00 92.75 175 MET A O 1
ATOM 1320 N N . LYS A 1 176 ? -10.917 2.419 -2.768 1.00 90.44 176 LYS A N 1
ATOM 1321 C CA . LYS A 1 176 ? -12.355 2.239 -2.510 1.00 90.44 176 LYS A CA 1
ATOM 1322 C C . LYS A 1 176 ? -12.632 1.978 -1.035 1.00 90.44 176 LYS A C 1
ATOM 1324 O O . LYS A 1 176 ? -13.553 2.574 -0.484 1.00 90.44 176 LYS A O 1
ATOM 1329 N N . VAL A 1 177 ? -11.833 1.108 -0.416 1.00 91.00 177 VAL A N 1
ATOM 1330 C CA . VAL A 1 177 ? -11.915 0.830 1.020 1.00 91.00 177 VAL A CA 1
ATOM 1331 C C . VAL A 1 177 ? -11.704 2.119 1.795 1.00 91.00 177 VAL A C 1
ATOM 1333 O O . VAL A 1 177 ? -12.583 2.522 2.547 1.00 91.00 177 VAL A O 1
ATOM 1336 N N . LEU A 1 178 ? -10.618 2.833 1.529 1.00 91.56 178 LEU A N 1
ATOM 1337 C CA . LEU A 1 178 ? -10.287 4.046 2.256 1.00 91.56 178 LEU A CA 1
ATOM 1338 C C . LEU A 1 178 ? -11.349 5.143 2.091 1.00 91.56 178 LEU A C 1
ATOM 1340 O O . LEU A 1 178 ? -11.776 5.712 3.084 1.00 91.56 178 LEU A O 1
ATOM 1344 N N . ASN A 1 179 ? -11.875 5.371 0.883 1.00 90.19 179 ASN A N 1
ATOM 1345 C CA . ASN A 1 179 ? -12.991 6.306 0.686 1.00 90.19 179 ASN A CA 1
ATOM 1346 C C . ASN A 1 179 ? -14.242 5.913 1.482 1.00 90.19 179 ASN A C 1
ATOM 1348 O O . ASN A 1 179 ? -14.894 6.785 2.053 1.00 90.19 179 ASN A O 1
ATOM 1352 N N . SER A 1 180 ? -14.567 4.614 1.544 1.00 87.75 180 SER A N 1
ATOM 1353 C CA . SER A 1 180 ? -15.711 4.128 2.328 1.00 87.75 180 SER A CA 1
ATOM 1354 C C . SER A 1 180 ? -15.510 4.337 3.830 1.00 87.75 180 SER A C 1
ATOM 1356 O O . SER A 1 180 ? -16.436 4.742 4.521 1.00 87.75 180 SER A O 1
ATOM 1358 N N . TRP A 1 181 ? -14.280 4.148 4.314 1.00 87.12 181 TRP A N 1
ATOM 1359 C CA . TRP A 1 181 ? -13.894 4.395 5.702 1.00 87.12 181 TRP A CA 1
ATOM 1360 C C . TRP A 1 181 ? -13.664 5.873 6.013 1.00 87.12 181 TRP A C 1
ATOM 1362 O O . TRP A 1 181 ? -13.585 6.243 7.165 1.00 87.12 181 TRP A O 1
ATOM 1372 N N . LEU A 1 182 ? -13.541 6.766 5.041 1.00 88.00 182 LEU A N 1
ATOM 1373 C CA . LEU A 1 182 ? -13.456 8.202 5.325 1.00 88.00 182 LEU A CA 1
ATOM 1374 C C . LEU A 1 182 ? -14.812 8.900 5.178 1.00 88.00 182 LEU A C 1
ATOM 1376 O O . LEU A 1 182 ? -14.954 10.042 5.616 1.00 88.00 182 LEU A O 1
ATOM 1380 N N . GLY A 1 183 ? -15.786 8.244 4.539 1.00 83.06 183 GLY A N 1
ATOM 1381 C CA . GLY A 1 183 ? -17.062 8.849 4.154 1.00 83.06 183 GLY A CA 1
ATOM 1382 C C . GLY A 1 183 ? -16.917 9.940 3.084 1.00 83.06 183 GLY A C 1
ATOM 1383 O O . GLY A 1 183 ? -17.785 10.805 2.972 1.00 83.06 183 GLY A O 1
ATOM 1384 N N . ARG A 1 184 ? -15.811 9.942 2.319 1.00 84.62 184 ARG A N 1
ATOM 1385 C CA . ARG A 1 184 ? -15.480 10.953 1.294 1.00 84.62 184 ARG A CA 1
ATOM 1386 C C . ARG A 1 184 ? -14.856 10.314 0.053 1.00 84.62 184 ARG A C 1
ATOM 1388 O O . ARG A 1 184 ? -14.121 9.339 0.150 1.00 84.62 184 ARG A O 1
ATOM 1395 N N . GLN A 1 185 ? -15.111 10.883 -1.125 1.00 83.81 185 GLN A N 1
ATOM 1396 C CA . GLN A 1 185 ? -14.589 10.385 -2.410 1.00 83.81 185 GLN A CA 1
ATOM 1397 C C . GLN A 1 185 ? -13.288 11.095 -2.821 1.00 83.81 185 GLN A C 1
ATOM 1399 O O . GLN A 1 185 ? -13.209 11.739 -3.869 1.00 83.81 185 GLN A O 1
ATOM 1404 N N . GLU A 1 186 ? -12.252 10.998 -1.989 1.00 84.06 186 GLU A N 1
ATOM 1405 C CA . GLU A 1 186 ? -10.974 11.674 -2.250 1.00 84.06 186 GLU A CA 1
ATOM 1406 C C . GLU A 1 186 ? -10.007 10.832 -3.085 1.00 84.06 186 GLU A C 1
ATOM 1408 O O . GLU A 1 186 ? -9.361 11.347 -4.002 1.00 84.06 186 GLU A O 1
ATOM 1413 N N . HIS A 1 187 ? -9.927 9.529 -2.821 1.00 88.44 187 HIS A N 1
ATOM 1414 C CA . HIS A 1 187 ? -9.033 8.627 -3.533 1.00 88.44 187 HIS A CA 1
ATOM 1415 C C . HIS A 1 187 ? -9.700 8.113 -4.805 1.00 88.44 187 HIS A C 1
ATOM 1417 O O . HIS A 1 187 ? -10.520 7.197 -4.789 1.00 88.44 187 HIS A O 1
ATOM 1423 N N . SER A 1 188 ? -9.359 8.710 -5.941 1.00 90.31 188 SER A N 1
ATOM 1424 C CA . SER A 1 188 ? -9.851 8.275 -7.249 1.00 90.31 188 SER A CA 1
ATOM 1425 C C . SER A 1 188 ? -8.727 7.629 -8.049 1.00 90.31 188 SER A C 1
ATOM 1427 O O . SER A 1 188 ? -7.734 8.287 -8.347 1.00 90.31 188 SER A O 1
ATOM 1429 N N . PHE A 1 189 ? -8.924 6.380 -8.481 1.00 90.12 189 PHE A N 1
ATOM 1430 C CA . PHE A 1 189 ? -7.936 5.637 -9.277 1.00 90.12 189 PHE A CA 1
ATOM 1431 C C . PHE A 1 189 ? -7.487 6.399 -10.529 1.00 90.12 189 PHE A C 1
ATOM 1433 O O . PHE A 1 189 ? -6.295 6.549 -10.767 1.00 90.12 189 PHE A O 1
ATOM 1440 N N . TRP A 1 190 ? -8.439 6.930 -11.301 1.00 91.12 190 TRP A N 1
ATOM 1441 C CA . TRP A 1 190 ? -8.125 7.652 -12.534 1.00 91.12 190 TRP A CA 1
ATOM 1442 C C . TRP A 1 190 ? -7.383 8.959 -12.280 1.00 91.12 190 TRP A C 1
ATOM 1444 O O . TRP A 1 190 ? -6.453 9.268 -13.015 1.00 91.12 190 TRP A O 1
ATOM 1454 N N . LYS A 1 191 ? -7.730 9.694 -11.214 1.00 90.19 191 LYS A N 1
ATOM 1455 C CA . LYS A 1 191 ? -6.970 10.889 -10.821 1.00 90.19 191 LYS A CA 1
ATOM 1456 C C . LYS A 1 191 ? -5.547 10.495 -10.451 1.00 90.19 191 LYS A C 1
ATOM 1458 O O . LYS A 1 191 ? -4.608 11.077 -10.968 1.00 90.19 191 LYS A O 1
ATOM 1463 N N . TRP A 1 192 ? -5.387 9.463 -9.629 1.00 92.81 192 TRP A N 1
ATOM 1464 C CA . TRP A 1 192 ? -4.068 8.990 -9.233 1.00 92.81 192 TRP A CA 1
ATOM 1465 C C . TRP A 1 192 ? -3.206 8.533 -10.407 1.00 92.81 192 TRP A C 1
ATOM 1467 O O . TRP A 1 192 ? -2.045 8.924 -10.480 1.00 92.81 192 TRP A O 1
ATOM 1477 N N . LEU A 1 193 ? -3.776 7.793 -11.357 1.00 91.00 193 LEU A N 1
ATOM 1478 C CA . LEU A 1 193 ? -3.054 7.333 -12.538 1.00 91.00 193 LEU A CA 1
ATOM 1479 C C . LEU A 1 193 ? -2.687 8.492 -13.476 1.00 91.00 193 LEU A C 1
ATOM 1481 O O . LEU A 1 193 ? -1.534 8.605 -13.879 1.00 91.00 193 LEU A O 1
ATOM 1485 N N . LEU A 1 194 ? -3.647 9.366 -13.793 1.00 92.25 194 LEU A N 1
ATOM 1486 C CA . LEU A 1 194 ? -3.446 10.474 -14.731 1.00 92.25 194 LEU A CA 1
ATOM 1487 C C . LEU A 1 194 ? -2.527 11.552 -14.160 1.00 92.25 194 LEU A C 1
ATOM 1489 O O . LEU A 1 194 ? -1.583 11.956 -14.830 1.00 92.25 194 LEU A O 1
ATOM 1493 N N . LEU A 1 195 ? -2.759 11.995 -12.920 1.00 89.62 195 LEU A N 1
ATOM 1494 C CA . LEU A 1 195 ? -1.862 12.943 -12.260 1.00 89.62 195 LEU A CA 1
ATOM 1495 C C . LEU A 1 195 ? -0.503 12.304 -11.990 1.00 89.62 195 LEU A C 1
ATOM 1497 O O . LEU A 1 195 ? 0.507 12.985 -12.117 1.00 89.62 195 LEU A O 1
ATOM 1501 N N . GLY A 1 196 ? -0.452 11.008 -11.669 1.00 86.75 196 GLY A N 1
ATOM 1502 C CA . GLY A 1 196 ? 0.791 10.247 -11.565 1.00 86.75 196 GLY A CA 1
ATOM 1503 C C . GLY A 1 196 ? 1.610 10.311 -12.848 1.00 86.75 196 GLY A C 1
ATOM 1504 O O . GLY A 1 196 ? 2.780 10.670 -12.800 1.00 86.75 196 GLY A O 1
ATOM 1505 N N . LEU A 1 197 ? 0.988 10.051 -13.996 1.00 85.81 197 LEU A N 1
ATOM 1506 C CA . LEU A 1 197 ? 1.654 10.121 -15.293 1.00 85.81 197 LEU A CA 1
ATOM 1507 C C . LEU A 1 197 ? 2.056 11.557 -15.665 1.00 85.81 197 LEU A C 1
ATOM 1509 O O . LEU A 1 197 ? 3.196 11.791 -16.053 1.00 85.81 197 LEU A O 1
ATOM 1513 N N . LEU A 1 198 ? 1.153 12.526 -15.484 1.00 87.75 198 LEU A N 1
ATOM 1514 C CA . LEU A 1 198 ? 1.388 13.935 -15.818 1.00 87.75 198 LEU A CA 1
ATOM 1515 C C . LEU A 1 198 ? 2.499 14.567 -14.967 1.00 87.75 198 LEU A C 1
ATOM 1517 O O . LEU A 1 198 ? 3.236 15.423 -15.440 1.00 87.75 198 LEU A O 1
ATOM 1521 N N . SER A 1 199 ? 2.620 14.141 -13.711 1.00 87.69 199 SER A N 1
ATOM 1522 C CA . SER A 1 199 ? 3.620 14.643 -12.761 1.00 87.69 199 SER A CA 1
ATOM 1523 C C . SER A 1 199 ? 4.919 13.833 -12.744 1.00 87.69 199 SER A C 1
ATOM 1525 O O . SER A 1 199 ? 5.723 14.007 -11.830 1.00 87.69 199 SER A O 1
ATOM 1527 N N . CYS A 1 200 ? 5.120 12.922 -13.706 1.00 81.75 200 CYS A N 1
ATOM 1528 C CA . CYS A 1 200 ? 6.272 12.015 -13.745 1.00 81.75 200 CYS A CA 1
ATOM 1529 C C . CYS A 1 200 ? 6.477 11.261 -12.410 1.00 81.75 200 CYS A C 1
ATOM 1531 O O . CYS A 1 200 ? 7.563 11.205 -11.840 1.00 81.75 200 CYS A O 1
ATOM 1533 N N . GLY A 1 201 ? 5.391 10.728 -11.850 1.00 78.44 201 GLY A N 1
ATOM 1534 C CA . GLY A 1 201 ? 5.400 9.923 -10.628 1.00 78.44 201 GLY A CA 1
ATOM 1535 C C . GLY A 1 201 ? 5.374 10.714 -9.315 1.00 78.44 201 GLY A C 1
ATOM 1536 O O . GLY A 1 201 ? 5.065 10.123 -8.279 1.00 78.44 201 GLY A O 1
ATOM 1537 N N . LEU A 1 202 ? 5.591 12.036 -9.321 1.00 85.88 202 LEU A N 1
ATOM 1538 C CA . LEU A 1 202 ? 5.572 12.862 -8.100 1.00 85.88 202 LEU A CA 1
ATOM 1539 C C . LEU A 1 202 ? 4.231 12.788 -7.361 1.00 85.88 202 LEU A C 1
ATOM 1541 O O . LEU A 1 202 ? 4.188 12.654 -6.137 1.00 85.88 202 LEU A O 1
ATOM 1545 N N . TYR A 1 203 ? 3.120 12.818 -8.099 1.00 89.19 203 TYR A N 1
ATOM 1546 C CA . TYR A 1 203 ? 1.791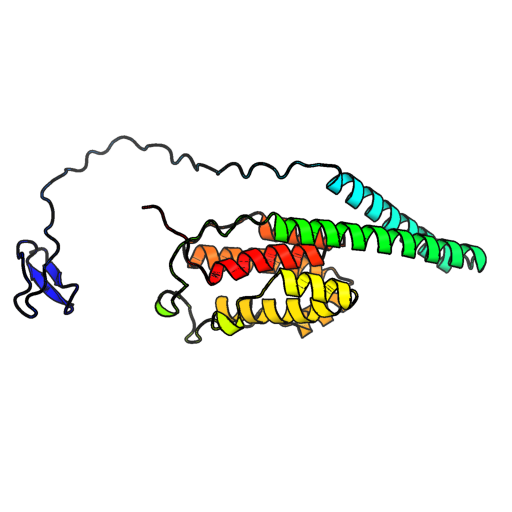 12.687 -7.510 1.00 89.19 203 TYR A CA 1
ATOM 1547 C C . TYR A 1 203 ? 1.592 11.316 -6.858 1.00 89.19 203 TYR A C 1
ATOM 1549 O O . TYR A 1 203 ? 0.929 11.222 -5.826 1.00 89.19 203 TYR A O 1
ATOM 1557 N N . MET A 1 204 ? 2.178 10.252 -7.420 1.00 89.25 204 MET A N 1
ATOM 1558 C CA . MET A 1 204 ? 2.082 8.927 -6.811 1.00 89.25 204 MET A CA 1
ATOM 1559 C C . MET A 1 204 ? 2.799 8.899 -5.461 1.00 89.25 204 MET A C 1
ATOM 1561 O O . MET A 1 204 ? 2.213 8.418 -4.498 1.00 89.25 204 MET A O 1
ATOM 1565 N N . LEU A 1 205 ? 3.979 9.517 -5.344 1.00 88.12 205 LEU A N 1
ATOM 1566 C CA . LEU A 1 205 ? 4.691 9.661 -4.066 1.00 88.12 205 LEU A CA 1
ATOM 1567 C C . LEU A 1 205 ? 3.880 10.438 -3.026 1.00 88.12 205 LEU A C 1
ATOM 1569 O O . LEU A 1 205 ? 3.731 9.993 -1.886 1.00 88.12 205 LEU A O 1
ATOM 1573 N N . TYR A 1 206 ? 3.309 11.575 -3.428 1.00 92.12 206 TYR A N 1
ATOM 1574 C CA . TYR A 1 206 ? 2.417 12.355 -2.571 1.00 92.12 206 TYR A CA 1
ATOM 1575 C C . TYR A 1 206 ? 1.215 11.524 -2.100 1.00 92.12 206 TYR A C 1
ATOM 1577 O O . TYR A 1 206 ? 0.857 11.551 -0.921 1.00 92.12 206 TYR A O 1
ATOM 1585 N N . HIS A 1 207 ? 0.605 10.755 -3.003 1.00 94.00 207 HIS A N 1
ATOM 1586 C CA . HIS A 1 207 ? -0.557 9.937 -2.686 1.00 94.00 207 HIS A CA 1
ATOM 1587 C C . HIS A 1 207 ? -0.226 8.817 -1.689 1.00 94.00 207 HIS A C 1
ATOM 1589 O O . HIS A 1 207 ? -1.058 8.511 -0.838 1.00 94.00 207 HIS A O 1
ATOM 1595 N N . GLU A 1 208 ? 0.963 8.215 -1.745 1.00 91.12 208 GLU A N 1
ATOM 1596 C CA . GLU A 1 208 ? 1.399 7.205 -0.765 1.00 91.12 208 GLU A CA 1
ATOM 1597 C C . GLU A 1 208 ? 1.513 7.796 0.644 1.00 91.12 208 GLU A C 1
ATOM 1599 O O . GLU A 1 208 ? 0.990 7.224 1.602 1.00 91.12 208 GLU A O 1
ATOM 1604 N N . TYR A 1 209 ? 2.096 8.991 0.768 1.00 92.81 209 TYR A N 1
ATOM 1605 C CA . TYR A 1 209 ? 2.118 9.716 2.039 1.00 92.81 209 TYR A CA 1
ATOM 1606 C C . TYR A 1 209 ? 0.710 10.063 2.529 1.00 92.81 209 TYR A C 1
ATOM 1608 O O . TYR A 1 209 ? 0.381 9.829 3.695 1.00 92.81 209 TYR A O 1
ATOM 1616 N N . LYS A 1 210 ? -0.134 10.590 1.633 1.00 93.38 210 LYS A N 1
ATOM 1617 C CA . LYS A 1 210 ? -1.515 10.959 1.952 1.00 93.38 210 LYS A CA 1
ATOM 1618 C C . LYS A 1 210 ? -2.315 9.746 2.446 1.00 93.38 210 LYS A C 1
ATOM 1620 O O . LYS A 1 210 ? -2.919 9.821 3.507 1.00 93.38 210 LYS A O 1
ATOM 1625 N N . THR A 1 211 ? -2.215 8.611 1.751 1.00 93.25 211 THR A N 1
ATOM 1626 C CA . THR A 1 211 ? -2.886 7.348 2.116 1.00 93.25 211 THR A CA 1
ATOM 1627 C C . THR A 1 211 ? -2.527 6.913 3.540 1.00 93.25 211 THR A C 1
ATOM 1629 O O . THR A 1 211 ? -3.411 6.557 4.312 1.00 93.25 211 THR A O 1
ATOM 1632 N N . GLY A 1 212 ? -1.248 6.986 3.928 1.00 91.81 212 GLY A N 1
ATOM 1633 C CA . GLY A 1 212 ? -0.834 6.661 5.297 1.00 91.81 212 GLY A CA 1
ATOM 1634 C C . GLY A 1 212 ? -1.397 7.623 6.349 1.00 91.81 212 GLY A C 1
ATOM 1635 O O . GLY A 1 212 ? -1.783 7.194 7.433 1.00 91.81 212 GLY A O 1
ATOM 1636 N N . ARG A 1 213 ? -1.508 8.919 6.031 1.00 93.12 213 ARG A N 1
ATOM 1637 C CA . ARG A 1 213 ? -2.155 9.898 6.922 1.00 93.12 213 ARG A CA 1
ATOM 1638 C C . ARG A 1 213 ? -3.647 9.654 7.086 1.00 93.12 213 ARG A C 1
ATOM 1640 O O . ARG A 1 213 ? -4.149 9.783 8.195 1.00 93.12 213 ARG A O 1
ATOM 1647 N N . ASP A 1 214 ? -4.327 9.317 6.001 1.00 93.88 214 ASP A N 1
ATOM 1648 C CA . ASP A 1 214 ? -5.755 9.016 6.002 1.00 93.88 214 ASP A CA 1
ATOM 1649 C C . ASP A 1 214 ? -6.056 7.737 6.808 1.00 93.88 214 ASP A C 1
ATOM 1651 O O . ASP A 1 214 ? -7.038 7.684 7.546 1.00 93.88 214 ASP A O 1
ATOM 1655 N N . ILE A 1 215 ? -5.170 6.735 6.749 1.00 92.19 215 ILE A N 1
ATOM 1656 C CA . ILE A 1 215 ? -5.234 5.542 7.609 1.00 92.19 215 ILE A CA 1
ATOM 1657 C C . ILE A 1 215 ? -5.120 5.920 9.093 1.00 92.19 215 ILE A C 1
ATOM 1659 O O . ILE A 1 215 ? -5.963 5.505 9.888 1.00 92.19 215 ILE A O 1
ATOM 1663 N N . ASN A 1 216 ? -4.136 6.747 9.461 1.00 91.44 216 ASN A N 1
ATOM 1664 C CA . ASN A 1 216 ? -3.990 7.230 10.839 1.00 91.44 216 ASN A CA 1
ATOM 1665 C C . ASN A 1 216 ? -5.188 8.075 11.282 1.00 91.44 216 ASN A C 1
ATOM 1667 O O . ASN A 1 216 ? -5.626 7.987 12.425 1.00 91.44 216 ASN A O 1
ATOM 1671 N N . GLU A 1 217 ? -5.760 8.874 10.379 1.00 90.12 217 GLU A N 1
ATOM 1672 C CA . GLU A 1 217 ? -6.967 9.642 10.670 1.00 90.12 217 GLU A CA 1
ATOM 1673 C C . GLU A 1 217 ? -8.139 8.727 11.047 1.00 90.12 217 GLU A C 1
ATOM 1675 O O . GLU A 1 217 ? -8.839 9.022 12.017 1.00 90.12 217 GLU A O 1
ATOM 1680 N N . ILE A 1 218 ? -8.337 7.620 10.323 1.00 88.75 218 ILE A N 1
ATOM 1681 C CA . ILE A 1 218 ? -9.361 6.619 10.652 1.00 88.75 218 ILE A CA 1
ATOM 1682 C C . ILE A 1 218 ? -9.070 5.994 12.013 1.00 88.75 218 ILE A C 1
ATOM 1684 O O . ILE A 1 218 ? -9.953 5.979 12.864 1.00 88.75 218 ILE A O 1
ATOM 1688 N N . GLN A 1 219 ? -7.837 5.537 12.250 1.00 87.31 219 GLN A N 1
ATOM 1689 C CA . GLN A 1 219 ? -7.450 4.935 13.530 1.00 87.31 219 GLN A CA 1
ATOM 1690 C C . GLN A 1 219 ? -7.733 5.879 14.699 1.00 87.31 219 GLN A C 1
ATOM 1692 O O . GLN A 1 219 ? -8.387 5.489 15.662 1.00 87.31 219 GLN A O 1
ATOM 1697 N N . ARG A 1 220 ? -7.365 7.154 14.562 1.00 87.00 220 ARG A N 1
ATOM 1698 C CA . ARG A 1 220 ? -7.634 8.189 15.561 1.00 87.00 220 ARG A CA 1
ATOM 1699 C C . ARG A 1 220 ? -9.125 8.399 15.821 1.00 87.00 220 ARG A C 1
ATOM 1701 O O . ARG A 1 220 ? -9.524 8.526 16.973 1.00 87.00 220 ARG A O 1
ATOM 1708 N N . ARG A 1 221 ? -9.957 8.439 14.771 1.00 84.31 221 ARG A N 1
ATOM 1709 C CA . ARG A 1 221 ? -11.424 8.584 14.900 1.00 84.31 221 ARG A CA 1
ATOM 1710 C C . ARG A 1 221 ? -12.052 7.406 15.643 1.00 84.31 221 ARG A C 1
ATOM 1712 O O . ARG A 1 221 ? -13.024 7.601 16.361 1.00 84.31 221 ARG A O 1
ATOM 1719 N N . MET A 1 222 ? -11.477 6.220 15.480 1.00 80.56 222 MET A N 1
ATOM 1720 C CA . MET A 1 222 ? -11.915 4.988 16.134 1.00 80.56 222 MET A CA 1
ATOM 1721 C C . MET A 1 222 ? -11.316 4.783 17.533 1.00 80.56 222 MET A C 1
ATOM 1723 O O . MET A 1 222 ? -11.640 3.799 18.193 1.00 80.56 222 MET A O 1
ATOM 1727 N N . GLY A 1 223 ? -10.417 5.665 17.986 1.00 78.50 223 GLY A N 1
ATOM 1728 C CA . GLY A 1 223 ? -9.666 5.469 19.230 1.00 78.50 223 GLY A CA 1
ATOM 1729 C C . GLY A 1 223 ? -8.667 4.305 19.173 1.00 78.50 223 GLY A C 1
ATOM 1730 O O . GLY A 1 223 ? -8.273 3.778 20.211 1.00 78.50 223 GLY A O 1
ATOM 1731 N N . TRP A 1 224 ? -8.268 3.876 17.974 1.00 83.00 224 TRP A N 1
ATOM 1732 C CA . TRP A 1 224 ? -7.297 2.805 17.760 1.00 83.00 224 TRP A CA 1
ATOM 1733 C C . TRP A 1 224 ? -5.854 3.332 17.792 1.00 83.00 224 TRP A C 1
ATOM 1735 O O . TRP A 1 224 ? -5.625 4.502 17.475 1.00 83.00 224 TRP A O 1
ATOM 1745 N N . PRO A 1 225 ? -4.861 2.482 18.119 1.00 81.31 225 PRO A N 1
ATOM 1746 C CA . PRO A 1 225 ? -3.455 2.874 18.070 1.00 81.31 225 PRO A CA 1
ATOM 1747 C C . PRO A 1 225 ? -3.040 3.332 16.664 1.00 81.31 225 PRO A C 1
ATOM 1749 O O . PRO A 1 225 ? -3.219 2.601 15.687 1.00 81.31 225 PRO A O 1
ATOM 1752 N N . GLU A 1 226 ? -2.479 4.538 16.581 1.00 82.06 226 GLU A N 1
ATOM 1753 C CA . GLU A 1 226 ? -1.969 5.139 15.344 1.00 82.06 226 GLU A CA 1
ATOM 1754 C C . GLU A 1 226 ? -0.541 4.662 15.032 1.00 82.06 226 GLU A C 1
ATOM 1756 O O . GLU A 1 226 ? 0.248 4.397 15.944 1.00 82.06 226 GLU A O 1
ATOM 1761 N N . ASP A 1 227 ? -0.173 4.640 13.748 1.00 82.56 227 ASP A N 1
ATOM 1762 C CA . ASP A 1 227 ? 1.213 4.475 13.288 1.00 82.56 227 ASP A CA 1
ATOM 1763 C C . ASP A 1 227 ? 1.674 5.737 12.531 1.00 82.56 227 ASP A C 1
ATOM 1765 O O . ASP A 1 227 ? 1.559 5.831 11.301 1.00 82.56 227 ASP A O 1
ATOM 1769 N N . PRO A 1 228 ? 2.242 6.737 13.235 1.00 77.75 228 PRO A N 1
ATOM 1770 C CA . PRO A 1 228 ? 2.689 7.985 12.617 1.00 77.75 228 PRO A CA 1
ATOM 1771 C C . PRO A 1 228 ? 3.745 7.788 11.518 1.00 77.75 228 PRO A C 1
ATOM 1773 O O . PRO A 1 228 ? 3.900 8.651 10.650 1.00 77.75 228 PRO A O 1
ATOM 1776 N N . GLY A 1 229 ? 4.483 6.672 11.549 1.00 84.25 229 GLY A N 1
ATOM 1777 C CA . GLY A 1 229 ? 5.537 6.352 10.592 1.00 84.25 229 GLY A CA 1
ATOM 1778 C C . GLY A 1 229 ? 5.006 5.845 9.254 1.00 84.25 229 GLY A C 1
ATOM 1779 O O . GLY A 1 229 ? 5.676 6.034 8.237 1.00 84.25 229 GLY A O 1
ATOM 1780 N N . LEU A 1 230 ? 3.798 5.273 9.219 1.00 86.56 230 LEU A N 1
ATOM 1781 C CA . LEU A 1 230 ? 3.249 4.566 8.059 1.00 86.56 230 LEU A CA 1
ATOM 1782 C C . LEU A 1 230 ? 3.296 5.383 6.760 1.00 86.56 230 LEU A C 1
ATOM 1784 O O . LEU A 1 230 ? 3.733 4.878 5.725 1.00 86.56 230 LEU A O 1
ATOM 1788 N N . GLY A 1 231 ? 2.879 6.652 6.799 1.00 87.31 231 GLY A N 1
ATOM 1789 C CA . GLY A 1 231 ? 2.871 7.522 5.616 1.00 87.31 231 GLY A CA 1
ATOM 1790 C C . GLY A 1 231 ? 4.273 7.858 5.103 1.00 87.31 231 GLY A C 1
ATOM 1791 O O . GLY A 1 231 ? 4.511 7.850 3.896 1.00 87.31 231 GLY A O 1
ATOM 1792 N N . ILE A 1 232 ? 5.221 8.108 6.009 1.00 86.38 232 ILE A N 1
ATOM 1793 C CA . ILE A 1 232 ? 6.612 8.422 5.651 1.00 86.38 232 ILE A CA 1
ATOM 1794 C C . ILE A 1 232 ? 7.313 7.167 5.122 1.00 86.38 232 ILE A C 1
ATOM 1796 O O . ILE A 1 232 ? 7.974 7.225 4.088 1.00 86.38 232 ILE A O 1
ATOM 1800 N N . LEU A 1 233 ? 7.126 6.022 5.783 1.00 85.38 233 LEU A N 1
ATOM 1801 C CA . LEU A 1 233 ? 7.678 4.737 5.355 1.00 85.38 233 LEU A CA 1
ATOM 1802 C C . LEU A 1 233 ? 7.147 4.329 3.976 1.00 85.38 233 LEU A C 1
ATOM 1804 O O . LEU A 1 233 ? 7.930 3.923 3.121 1.00 85.38 233 LEU A O 1
ATOM 1808 N N . SER A 1 234 ? 5.846 4.504 3.733 1.00 85.75 234 SER A N 1
ATOM 1809 C CA . SER A 1 234 ? 5.201 4.256 2.434 1.00 85.75 234 SER A CA 1
ATOM 1810 C C . SER A 1 234 ? 5.767 5.139 1.317 1.00 85.75 234 SER A C 1
ATOM 1812 O O . SER A 1 234 ? 6.086 4.661 0.222 1.00 85.75 234 SER A O 1
ATOM 1814 N N . LEU A 1 235 ? 5.936 6.436 1.599 1.00 88.00 235 LEU A N 1
ATOM 1815 C CA . LEU A 1 235 ? 6.530 7.385 0.660 1.00 88.00 235 LEU A CA 1
ATOM 1816 C C . LEU A 1 235 ? 7.971 7.002 0.331 1.00 88.00 235 LEU A C 1
ATOM 1818 O O . LEU A 1 235 ? 8.312 6.918 -0.845 1.00 88.00 235 LEU A O 1
ATOM 1822 N N . LEU A 1 236 ? 8.802 6.743 1.344 1.00 83.69 236 LEU A N 1
ATOM 1823 C CA . LEU A 1 236 ? 10.205 6.377 1.140 1.00 83.69 236 LEU A CA 1
ATOM 1824 C C . LEU A 1 236 ? 10.331 5.042 0.401 1.00 83.69 236 LEU A C 1
ATOM 1826 O O . LEU A 1 236 ? 11.143 4.929 -0.513 1.00 83.69 236 LEU A O 1
ATOM 1830 N N . ALA A 1 237 ? 9.496 4.052 0.728 1.00 81.12 237 ALA A N 1
ATOM 1831 C CA . ALA A 1 237 ? 9.455 2.787 0.002 1.00 81.12 237 ALA A CA 1
ATOM 1832 C C . ALA A 1 237 ? 9.164 3.014 -1.488 1.00 81.12 237 ALA A C 1
ATOM 1834 O O . ALA A 1 237 ? 9.878 2.498 -2.343 1.00 81.12 237 ALA A O 1
ATOM 1835 N N . THR A 1 238 ? 8.167 3.836 -1.812 1.00 84.62 238 THR A N 1
ATOM 1836 C CA . THR A 1 238 ? 7.795 4.115 -3.207 1.00 84.62 238 THR A CA 1
ATOM 1837 C C . THR A 1 238 ? 8.841 4.963 -3.930 1.00 84.62 238 THR A C 1
ATOM 1839 O O . THR A 1 238 ? 9.159 4.670 -5.081 1.00 84.62 238 THR A O 1
ATOM 1842 N N . LEU A 1 239 ? 9.433 5.953 -3.252 1.00 80.19 239 LEU A N 1
ATOM 1843 C CA . LEU A 1 239 ? 10.527 6.781 -3.775 1.00 80.19 239 LEU A CA 1
ATOM 1844 C C . LEU A 1 239 ? 11.715 5.926 -4.217 1.00 80.19 239 LEU A C 1
ATOM 1846 O O . LEU A 1 239 ? 12.341 6.198 -5.235 1.00 80.19 239 LEU A O 1
ATOM 1850 N N . PHE A 1 240 ? 11.986 4.859 -3.472 1.00 77.06 240 PHE A N 1
ATOM 1851 C CA . PHE A 1 240 ? 13.071 3.931 -3.750 1.00 77.06 240 PHE A CA 1
ATOM 1852 C C . PHE A 1 240 ? 12.670 2.752 -4.651 1.00 77.06 240 PHE A C 1
ATOM 1854 O O . PHE A 1 240 ? 13.371 1.745 -4.704 1.00 77.06 240 PHE A O 1
ATOM 1861 N N . GLY A 1 241 ? 11.546 2.850 -5.368 1.00 72.12 241 GLY A N 1
ATOM 1862 C CA . GLY A 1 241 ? 11.092 1.822 -6.312 1.00 72.12 241 GLY A CA 1
ATOM 1863 C C . GLY A 1 241 ? 10.462 0.587 -5.656 1.00 72.12 241 GLY A C 1
ATOM 1864 O O . GLY A 1 241 ? 10.075 -0.353 -6.346 1.00 72.12 241 GLY A O 1
ATOM 1865 N N . ALA A 1 242 ? 10.286 0.583 -4.333 1.00 79.75 242 ALA A N 1
ATOM 1866 C CA . ALA A 1 242 ? 9.633 -0.484 -3.578 1.00 79.75 242 ALA A CA 1
ATOM 1867 C C . ALA A 1 242 ? 8.121 -0.231 -3.400 1.00 79.75 242 ALA A C 1
ATOM 1869 O O . ALA A 1 242 ? 7.573 -0.389 -2.308 1.00 79.75 242 ALA A O 1
ATOM 1870 N N . GLY A 1 243 ? 7.413 0.125 -4.479 1.00 83.19 243 GLY A N 1
ATOM 1871 C CA . GLY A 1 243 ? 5.966 0.402 -4.438 1.00 83.19 243 GLY A CA 1
ATOM 1872 C C . GLY A 1 243 ? 5.120 -0.778 -3.930 1.00 83.19 243 GLY A C 1
ATOM 1873 O O . GLY A 1 243 ? 4.145 -0.578 -3.209 1.00 83.19 243 GLY A O 1
ATOM 1874 N N . LEU A 1 244 ? 5.536 -2.022 -4.211 1.00 86.50 244 LEU A N 1
ATOM 1875 C CA . LEU A 1 244 ? 4.906 -3.228 -3.653 1.00 86.50 244 LEU A CA 1
ATOM 1876 C C . LEU A 1 244 ? 4.975 -3.256 -2.117 1.00 86.50 244 LEU A C 1
ATOM 1878 O O . LEU A 1 244 ? 3.996 -3.626 -1.473 1.00 86.50 244 LEU A O 1
ATOM 1882 N N . LEU A 1 245 ? 6.103 -2.845 -1.527 1.00 86.00 245 LEU A N 1
ATOM 1883 C CA . LEU A 1 245 ? 6.261 -2.795 -0.072 1.00 86.00 245 LEU A CA 1
ATOM 1884 C C . LEU A 1 245 ? 5.326 -1.746 0.545 1.00 86.00 245 LEU A C 1
ATOM 1886 O O . LEU A 1 245 ? 4.677 -2.035 1.545 1.00 86.00 245 LEU A O 1
ATOM 1890 N N . SER A 1 246 ? 5.200 -0.576 -0.090 1.00 89.56 246 SER A N 1
ATOM 1891 C CA . SER A 1 246 ? 4.260 0.472 0.334 1.00 89.56 246 SER A CA 1
ATOM 189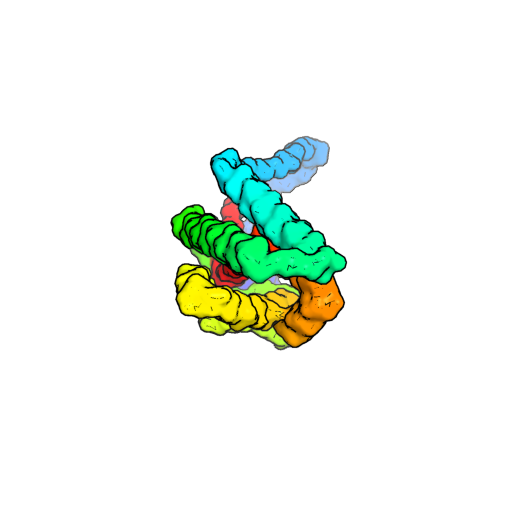2 C C . SER A 1 246 ? 2.818 -0.046 0.407 1.00 89.56 246 SER A C 1
ATOM 1894 O O . SER A 1 246 ? 2.154 0.070 1.438 1.00 89.56 246 SER A O 1
ATOM 1896 N N . VAL A 1 247 ? 2.351 -0.706 -0.661 1.00 91.00 247 VAL A N 1
ATOM 1897 C CA . VAL A 1 247 ? 0.992 -1.273 -0.737 1.00 91.00 247 VAL A CA 1
ATOM 1898 C C . VAL A 1 247 ? 0.766 -2.356 0.320 1.00 91.00 247 VAL A C 1
ATOM 1900 O O . VAL A 1 247 ? -0.315 -2.404 0.909 1.00 91.00 247 VAL A O 1
ATOM 1903 N N . VAL A 1 248 ? 1.769 -3.198 0.593 1.00 90.50 248 VAL A N 1
ATOM 1904 C CA . VAL A 1 248 ? 1.706 -4.248 1.626 1.00 90.50 248 VAL A CA 1
ATOM 1905 C C . VAL A 1 248 ? 1.563 -3.652 3.027 1.00 90.50 248 VAL A C 1
ATOM 1907 O O . VAL A 1 248 ? 0.652 -4.054 3.749 1.00 90.50 248 VAL A O 1
ATOM 1910 N N . LEU A 1 249 ? 2.406 -2.678 3.388 1.00 88.19 249 LEU A N 1
ATOM 1911 C CA . LEU A 1 249 ? 2.363 -2.017 4.699 1.00 88.19 249 LEU A CA 1
ATOM 1912 C C . LEU A 1 249 ? 1.008 -1.338 4.935 1.00 88.19 249 LEU A C 1
ATOM 1914 O O . LEU A 1 249 ? 0.373 -1.526 5.972 1.00 88.19 249 LEU A O 1
ATOM 1918 N N . GLN A 1 250 ? 0.517 -0.610 3.931 1.00 91.88 250 GLN A N 1
ATOM 1919 C CA . GLN A 1 250 ? -0.798 0.026 3.991 1.00 91.88 250 GLN A CA 1
ATOM 1920 C C . GLN A 1 250 ? -1.930 -0.998 4.077 1.00 91.88 250 GLN A C 1
ATOM 1922 O O . GLN A 1 250 ? -2.874 -0.793 4.835 1.00 91.88 250 GLN A O 1
ATOM 1927 N N . GLN A 1 251 ? -1.856 -2.113 3.337 1.00 91.94 251 GLN A N 1
ATOM 1928 C CA . GLN A 1 251 ? -2.887 -3.150 3.412 1.00 91.94 251 GLN A CA 1
ATOM 1929 C C . GLN A 1 251 ? -2.930 -3.798 4.792 1.00 91.94 251 GLN A C 1
ATOM 1931 O O . GLN A 1 251 ? -4.014 -4.129 5.266 1.00 91.94 251 GLN A O 1
ATOM 1936 N N . GLU A 1 252 ? -1.781 -3.993 5.434 1.00 87.75 252 GLU A N 1
ATOM 1937 C CA . GLU A 1 252 ? -1.735 -4.514 6.796 1.00 87.75 252 GLU A CA 1
ATOM 1938 C C . GLU A 1 252 ? -2.458 -3.574 7.766 1.00 87.75 252 GLU A C 1
ATOM 1940 O O . GLU A 1 252 ? -3.286 -4.027 8.557 1.00 87.75 252 GLU A O 1
ATOM 1945 N N . ALA A 1 253 ? -2.212 -2.267 7.655 1.00 88.62 253 ALA A N 1
ATOM 1946 C CA . ALA A 1 253 ? -2.903 -1.261 8.454 1.00 88.62 253 ALA A CA 1
ATOM 1947 C C . ALA A 1 253 ? -4.417 -1.224 8.172 1.00 88.62 253 ALA A C 1
ATOM 1949 O O . ALA A 1 253 ? -5.211 -1.234 9.106 1.00 88.62 253 ALA A O 1
ATOM 1950 N N . ILE A 1 254 ? -4.829 -1.286 6.902 1.00 90.75 254 ILE A N 1
ATOM 1951 C CA . ILE A 1 254 ? -6.246 -1.332 6.500 1.00 90.75 254 ILE A CA 1
ATOM 1952 C C . ILE A 1 254 ? -6.931 -2.612 6.987 1.00 90.75 254 ILE A C 1
ATOM 1954 O O . ILE A 1 254 ? -8.080 -2.584 7.414 1.00 90.75 254 ILE A O 1
ATOM 1958 N N . ASN A 1 255 ? -6.249 -3.757 6.940 1.00 88.50 255 ASN A N 1
ATOM 1959 C CA . ASN A 1 255 ? -6.817 -5.020 7.404 1.00 88.50 255 ASN A CA 1
ATOM 1960 C C . ASN A 1 255 ? -7.143 -4.984 8.902 1.00 88.50 255 ASN A C 1
ATOM 1962 O O . ASN A 1 255 ? -8.088 -5.652 9.317 1.00 88.50 255 ASN A O 1
ATOM 1966 N N . LYS A 1 256 ? -6.407 -4.186 9.686 1.00 85.19 256 LYS A N 1
ATOM 1967 C CA . LYS A 1 256 ? -6.692 -3.955 11.107 1.00 85.19 256 LYS A CA 1
ATOM 1968 C C . LYS A 1 256 ? -8.002 -3.190 11.317 1.00 85.19 256 LYS A C 1
ATOM 1970 O O . LYS A 1 256 ? -8.566 -3.303 12.389 1.00 85.19 256 LYS A O 1
ATOM 1975 N N . PHE A 1 257 ? -8.553 -2.500 10.313 1.00 86.00 257 PHE A N 1
ATOM 1976 C CA . PHE A 1 257 ? -9.858 -1.838 10.455 1.00 86.00 257 PHE A CA 1
ATOM 1977 C C . PHE A 1 257 ? -11.010 -2.817 10.683 1.00 86.00 257 PHE A C 1
ATOM 1979 O O . PHE A 1 257 ? -12.031 -2.463 11.257 1.00 86.00 257 PHE A O 1
ATOM 1986 N N . TYR A 1 258 ? -10.852 -4.060 10.236 1.00 83.12 258 TYR A N 1
ATOM 1987 C CA . TYR A 1 258 ? -11.881 -5.089 10.362 1.00 83.12 258 TYR A CA 1
ATOM 1988 C C . TYR A 1 258 ? -11.717 -5.952 11.623 1.00 83.12 258 TYR A C 1
ATOM 1990 O O . TYR A 1 258 ? -12.496 -6.880 11.838 1.00 83.12 258 TYR A O 1
ATOM 1998 N N . THR A 1 259 ? -10.730 -5.638 12.467 1.00 79.75 259 THR A N 1
ATOM 1999 C CA . THR A 1 259 ? -10.462 -6.325 13.733 1.00 79.75 259 THR A CA 1
ATOM 2000 C C . THR A 1 259 ? -10.273 -5.284 14.833 1.00 79.75 259 THR A C 1
ATOM 2002 O O . THR A 1 259 ? -9.286 -4.553 14.815 1.00 79.75 259 THR A O 1
ATOM 2005 N N . SER A 1 260 ? -11.179 -5.218 15.807 1.00 63.56 260 SER A N 1
ATOM 2006 C CA . SER A 1 260 ? -11.075 -4.224 16.879 1.00 63.56 260 SER A CA 1
ATOM 2007 C C . SER A 1 260 ? -9.863 -4.498 17.781 1.00 63.56 260 SER A C 1
ATOM 2009 O O . SER A 1 260 ? -9.602 -5.658 18.114 1.00 63.56 260 SER A O 1
ATOM 2011 N N . PRO A 1 261 ? -9.116 -3.468 18.219 1.00 62.06 261 PRO A N 1
ATOM 2012 C CA . PRO A 1 261 ? -8.107 -3.628 19.254 1.00 62.06 261 PRO A CA 1
ATOM 2013 C C . PRO A 1 261 ? -8.711 -4.126 20.558 1.00 62.06 261 PRO A C 1
ATOM 2015 O O . PRO A 1 261 ? -9.721 -3.591 21.007 1.00 62.06 261 PRO A O 1
ATOM 2018 N N . GLU A 1 262 ? -8.058 -5.088 21.214 1.00 56.59 262 GLU A N 1
ATOM 2019 C CA . GLU A 1 262 ? -8.279 -5.269 22.648 1.00 56.59 262 GLU A CA 1
ATOM 2020 C C . GLU A 1 262 ? -7.763 -4.011 23.353 1.00 56.59 262 GLU A C 1
ATOM 2022 O O . GLU A 1 262 ? -6.555 -3.800 23.490 1.00 56.59 262 GLU A O 1
ATOM 2027 N N . ILE A 1 263 ? -8.681 -3.145 23.777 1.00 54.22 263 ILE A N 1
ATOM 2028 C CA . ILE A 1 263 ? -8.363 -2.091 24.733 1.00 54.22 263 ILE A CA 1
ATOM 2029 C C . ILE A 1 263 ? -8.202 -2.810 26.069 1.00 54.22 263 ILE A C 1
ATOM 2031 O O . ILE A 1 263 ? -9.188 -3.131 26.726 1.00 54.22 263 ILE A O 1
ATOM 2035 N N . ARG A 1 264 ? -6.961 -3.141 26.443 1.00 46.31 264 ARG A N 1
ATOM 2036 C CA . ARG A 1 264 ? -6.667 -3.650 27.786 1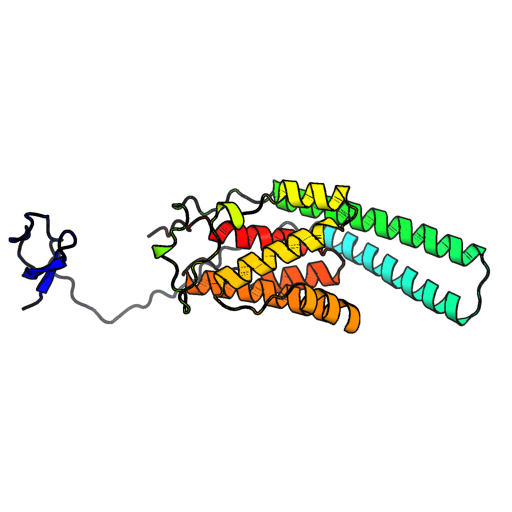.00 46.31 264 ARG A CA 1
ATOM 2037 C C . ARG A 1 264 ? -6.964 -2.512 28.772 1.00 46.31 264 ARG A C 1
ATOM 2039 O O . ARG A 1 264 ? -6.139 -1.613 28.921 1.00 46.31 264 ARG A O 1
ATOM 2046 N N . SER A 1 265 ? -8.175 -2.529 29.328 1.00 43.62 265 SER A N 1
ATOM 2047 C CA . SER A 1 265 ? -8.668 -1.636 30.385 1.00 43.62 265 SER A CA 1
ATOM 2048 C C . SER A 1 265 ? -7.927 -1.855 31.693 1.00 43.62 265 SER A C 1
ATOM 2050 O O . SER A 1 265 ? -7.734 -3.049 32.029 1.00 43.62 265 SER A O 1
#

Radius of gyration: 26.27 Å; chains: 1; bounding box: 68×32×80 Å

Sequence (265 aa):
MIMVYCPGCGEQAPKNATFCDYCGGDLPQGQPGREESPGDAPARIFARAEEKPSSRGPAFLVMFCALLGALLTGASLVYFVGDGGDPGELLGIIIYGSLIGGFLSGFVAKVAVQAVRGSKPSPYSGERFSYSDWPGLSGDRPLPESAGRFNIWRGVLLSIATFGLYLFFWKRHQMKVLNSWLGRQEHSFWKWLLLGLLSCGLYMLYHEYKTGRDINEIQRRMGWPEDPGLGILSLLATLFGAGLLSVVLQQEAINKFYTSPEIRS

Foldseek 3Di:
DDWDADPPPRDIDDQCDQADPPPRHGDDRDDDDDDDDPDDDDPPPPPPVPPPPPPPPCPVVLLVVLLVQLVVLVVQVVVCVVPVDDPVVVVVSVVSNVVSVVSVVVSLLVVLVCCLVVVDDPLFPADFDDQVLQPAPDPQTADDCVQQQDDSVVQSVVCVVVVNPSVLVLLQSLLSRLCSLRVHNPRDSVCQVVVCVVVVNPSVLVVLLVLLVSLQVSCVSSVHDHDPCLSVVLSVCVVSVSNSNSSSSSSVSSNCNRGDHPPPD

pLDDT: mean 73.85, std 16.41, range [25.3, 94.0]

Secondary structure (DSSP, 8-state):
--EEE-TTT--EEETT-SB-TTT-PBP-PPPP-------------------------THHHHHHHHHHHHHHHHHHHHHHHHHT--HHHHHHHHHHHHHHHHHHHHHHHHHHHHHHHHS---S--PPBPPGGG---SSSPPPPPHHHH---HHHHHHHHHHTTTHHHHHHHHHHHHHHHHHHTS----HHHHHHHHHHTTTHHHHHHHHHHHHHHHHHHHHTTPPP-TTHHHHHHHHHHTT-HHHHHHHHHHHHHGGGB------